Protein AF-A0A4P6ZGN9-F1 (afdb_monomer_lite)

Radius of gyration: 29.52 Å; chains: 1; bounding box: 90×90×42 Å

Structure (mmCIF, N/CA/C/O backbone):
data_AF-A0A4P6ZGN9-F1
#
_entry.id   AF-A0A4P6ZGN9-F1
#
loop_
_atom_site.group_PDB
_atom_site.id
_atom_site.type_symbol
_atom_site.label_atom_id
_atom_site.label_alt_id
_atom_site.label_comp_id
_atom_site.label_asym_id
_atom_site.label_entity_id
_atom_site.label_seq_id
_atom_site.pdbx_PDB_ins_code
_atom_site.Cartn_x
_atom_site.Cartn_y
_atom_site.Cartn_z
_atom_site.occupancy
_atom_site.B_iso_or_equiv
_atom_site.auth_seq_id
_atom_site.auth_comp_id
_atom_site.auth_asym_id
_atom_site.auth_atom_id
_atom_site.pdbx_PDB_model_num
ATOM 1 N N . MET A 1 1 ? 44.568 8.100 -4.237 1.00 43.91 1 MET A N 1
ATOM 2 C CA . MET A 1 1 ? 43.611 7.154 -3.612 1.00 43.91 1 MET A CA 1
ATOM 3 C C . MET A 1 1 ? 43.246 7.496 -2.162 1.00 43.91 1 MET A C 1
ATOM 5 O O . MET A 1 1 ? 42.203 7.039 -1.722 1.00 43.91 1 MET A O 1
ATOM 9 N N . GLN A 1 2 ? 44.024 8.316 -1.440 1.00 46.34 2 GLN A N 1
ATOM 10 C CA . GLN A 1 2 ? 43.731 8.699 -0.047 1.00 46.34 2 GLN A CA 1
ATOM 11 C C . GLN A 1 2 ? 42.492 9.613 0.097 1.00 46.34 2 GLN A C 1
ATOM 13 O O . GLN A 1 2 ? 41.646 9.364 0.945 1.00 46.34 2 GLN A O 1
ATOM 18 N N . ASN A 1 3 ? 42.311 10.574 -0.820 1.00 50.31 3 ASN A N 1
ATOM 19 C CA . ASN A 1 3 ? 41.252 11.595 -0.745 1.00 50.31 3 ASN A CA 1
ATOM 20 C C . ASN A 1 3 ? 39.809 11.031 -0.793 1.00 50.31 3 ASN A C 1
ATOM 22 O O . ASN A 1 3 ? 38.928 11.507 -0.091 1.00 50.31 3 ASN A O 1
ATOM 26 N N . ARG A 1 4 ? 39.572 9.944 -1.548 1.00 53.09 4 ARG A N 1
ATOM 27 C CA . ARG A 1 4 ? 38.256 9.266 -1.595 1.00 53.09 4 ARG A CA 1
ATOM 28 C C . ARG A 1 4 ? 37.940 8.469 -0.321 1.00 53.09 4 ARG A C 1
ATOM 30 O O . ARG A 1 4 ? 36.776 8.192 -0.052 1.00 53.09 4 ARG A O 1
ATOM 37 N N . LYS A 1 5 ? 38.961 8.075 0.453 1.00 53.84 5 LYS A N 1
ATOM 38 C CA . LYS A 1 5 ? 38.781 7.319 1.705 1.00 53.84 5 LYS A CA 1
ATOM 39 C C . LYS A 1 5 ? 38.360 8.239 2.855 1.00 53.84 5 LYS A C 1
ATOM 41 O O . LYS A 1 5 ? 37.499 7.858 3.643 1.00 53.84 5 LYS A O 1
ATOM 46 N N . ASP A 1 6 ? 38.903 9.455 2.899 1.00 57.84 6 ASP A N 1
ATOM 47 C CA . ASP A 1 6 ? 38.569 10.457 3.919 1.00 57.84 6 ASP A CA 1
ATOM 48 C C . ASP A 1 6 ? 37.158 11.048 3.709 1.00 57.84 6 ASP A C 1
ATOM 50 O O . ASP A 1 6 ? 36.428 11.287 4.675 1.00 57.84 6 ASP A O 1
ATOM 54 N N . GLU A 1 7 ? 36.716 11.176 2.451 1.00 58.12 7 GLU A N 1
ATOM 55 C CA . GLU A 1 7 ? 35.323 11.501 2.108 1.00 58.12 7 GLU A CA 1
ATOM 56 C C . GLU A 1 7 ? 34.343 10.448 2.642 1.00 58.12 7 GLU A C 1
ATOM 58 O O . GLU A 1 7 ? 33.333 10.804 3.252 1.00 58.12 7 GLU A O 1
ATOM 63 N N . GLY A 1 8 ? 34.669 9.157 2.494 1.00 57.66 8 GLY A N 1
ATOM 64 C CA . GLY A 1 8 ? 33.861 8.057 3.023 1.00 57.66 8 GLY A CA 1
ATOM 65 C C . GLY A 1 8 ? 33.623 8.193 4.527 1.00 57.66 8 GLY A C 1
ATOM 66 O O . GLY A 1 8 ? 32.478 8.195 4.973 1.00 57.66 8 GLY A O 1
ATOM 67 N N . VAL A 1 9 ? 34.685 8.412 5.308 1.00 62.88 9 VAL A N 1
ATOM 68 C CA . VAL A 1 9 ? 34.597 8.590 6.770 1.00 62.88 9 VAL A CA 1
ATOM 69 C C . VAL A 1 9 ? 33.729 9.799 7.153 1.00 62.88 9 VAL A C 1
ATOM 71 O O . VAL A 1 9 ? 32.988 9.739 8.134 1.00 62.88 9 VAL A O 1
ATOM 74 N N . SER A 1 10 ? 33.769 10.886 6.378 1.00 60.44 10 SER A N 1
ATOM 75 C CA . SER A 1 10 ? 32.928 12.073 6.601 1.00 60.44 10 SER A CA 1
ATOM 76 C C . SER A 1 10 ? 31.437 11.794 6.369 1.00 60.44 10 SER A C 1
ATOM 78 O O . SER A 1 10 ? 30.601 12.163 7.200 1.00 60.44 10 SER A O 1
ATOM 80 N N . TYR A 1 11 ? 31.089 11.087 5.286 1.00 61.22 11 TYR A N 1
ATOM 81 C CA . TYR A 1 11 ? 29.709 10.654 5.037 1.00 61.22 11 TYR A CA 1
ATOM 82 C C . TYR A 1 11 ? 29.208 9.704 6.129 1.00 61.22 11 TYR A C 1
ATOM 84 O O . TYR A 1 11 ? 28.071 9.841 6.580 1.00 61.22 11 TYR A O 1
ATOM 92 N N . PHE A 1 12 ? 30.072 8.821 6.635 1.00 63.12 12 PHE A N 1
ATOM 93 C CA . PHE A 1 12 ? 29.736 7.936 7.748 1.00 63.12 12 PHE A CA 1
ATOM 94 C C . PHE A 1 12 ? 29.504 8.678 9.065 1.00 63.12 12 PHE A C 1
ATOM 96 O O . PHE A 1 12 ? 28.514 8.404 9.731 1.00 63.12 12 PHE A O 1
ATOM 103 N N . LYS A 1 13 ? 30.329 9.671 9.419 1.00 65.19 13 LYS A N 1
ATOM 104 C CA . LYS A 1 13 ? 30.096 10.505 10.616 1.00 65.19 13 LYS A CA 1
ATOM 105 C C . LYS A 1 13 ? 28.784 11.289 10.538 1.00 65.19 13 LYS A C 1
ATOM 107 O O . LYS A 1 13 ? 28.103 11.463 11.547 1.00 65.19 13 LYS A O 1
ATOM 112 N N . LYS A 1 14 ? 28.405 11.749 9.341 1.00 61.59 14 LYS A N 1
ATOM 113 C CA . LYS A 1 14 ? 27.097 12.385 9.120 1.00 61.59 14 LYS A CA 1
ATOM 114 C C . LYS A 1 14 ? 25.950 11.388 9.288 1.00 61.59 14 LYS A C 1
ATOM 116 O O . LYS A 1 14 ? 24.965 11.728 9.934 1.00 61.59 14 LYS A O 1
ATOM 121 N N . MET A 1 15 ? 26.089 10.171 8.763 1.00 59.09 15 MET A N 1
ATOM 122 C CA . MET A 1 15 ? 25.098 9.107 8.961 1.00 59.09 15 MET A CA 1
ATOM 123 C C . MET A 1 15 ? 24.982 8.688 10.433 1.00 59.09 15 MET A C 1
ATOM 125 O O . MET A 1 15 ? 23.870 8.527 10.923 1.00 59.09 15 MET A O 1
ATOM 129 N N . ASP A 1 16 ? 26.096 8.620 11.163 1.00 61.06 16 ASP A N 1
ATOM 130 C CA . ASP A 1 16 ? 26.132 8.310 12.597 1.00 61.06 16 ASP A CA 1
ATOM 131 C C . ASP A 1 16 ? 25.445 9.393 13.452 1.00 61.06 16 ASP A C 1
ATOM 133 O O . ASP A 1 16 ? 24.694 9.096 14.378 1.00 61.06 16 ASP A O 1
ATOM 137 N N . SER A 1 17 ? 25.598 10.672 13.091 1.00 65.31 17 SER A N 1
ATOM 138 C CA . SER A 1 17 ? 24.871 11.770 13.748 1.00 65.31 17 SER A CA 1
ATOM 139 C C . SER A 1 17 ? 23.350 11.664 13.566 1.00 65.31 17 SER A C 1
ATOM 141 O O . SER A 1 17 ? 22.587 11.963 14.489 1.00 65.31 17 SER A O 1
ATOM 143 N N . VAL A 1 18 ? 22.902 11.213 12.392 1.00 56.81 18 VAL A N 1
ATOM 144 C CA . VAL A 1 18 ? 21.483 10.954 12.111 1.00 56.81 18 VAL A CA 1
ATOM 145 C C . VAL A 1 18 ? 21.002 9.713 12.876 1.00 56.81 18 VAL A C 1
ATOM 147 O O . VAL A 1 18 ? 19.914 9.737 13.450 1.00 56.81 18 VAL A O 1
ATOM 150 N N . PHE A 1 19 ? 21.836 8.674 12.967 1.00 58.19 19 PHE A N 1
ATOM 151 C CA . PHE A 1 19 ? 21.581 7.452 13.732 1.00 58.19 19 PHE A CA 1
ATOM 152 C C . PHE A 1 19 ? 21.365 7.732 15.226 1.00 58.19 19 PHE A C 1
ATOM 154 O O . PHE A 1 19 ? 20.333 7.359 15.779 1.00 58.19 19 PHE A O 1
ATOM 161 N N . GLN A 1 20 ? 22.281 8.457 15.875 1.00 56.56 20 GLN A N 1
ATOM 162 C CA . GLN A 1 20 ? 22.190 8.764 17.308 1.00 56.56 20 GLN A CA 1
ATOM 163 C C . GLN A 1 20 ? 20.954 9.613 17.649 1.00 56.56 20 GLN A C 1
ATOM 165 O O . GLN A 1 20 ? 20.323 9.406 18.687 1.00 56.56 20 GLN A O 1
ATOM 170 N N . ARG A 1 21 ? 20.564 10.535 16.756 1.00 52.25 21 ARG A N 1
ATOM 171 C CA . ARG A 1 21 ? 19.395 11.409 16.946 1.00 52.25 21 ARG A CA 1
ATOM 172 C C . ARG A 1 21 ? 18.060 10.677 16.788 1.00 52.25 21 ARG A C 1
ATOM 174 O O . ARG A 1 21 ? 17.094 11.057 17.444 1.00 52.25 21 ARG A O 1
ATOM 181 N N . HIS A 1 22 ? 17.993 9.659 15.930 1.00 52.69 22 HIS A N 1
ATOM 182 C CA . HIS A 1 22 ? 16.729 9.015 15.553 1.00 52.69 22 HIS A CA 1
ATOM 183 C C . HIS A 1 22 ? 16.615 7.535 15.954 1.00 52.69 22 HIS A C 1
ATOM 185 O O . HIS A 1 22 ? 15.539 6.970 15.781 1.00 52.69 22 HIS A O 1
ATOM 191 N N . HIS A 1 23 ? 17.672 6.931 16.522 1.00 51.22 23 HIS A N 1
ATOM 192 C CA . HIS A 1 23 ? 17.716 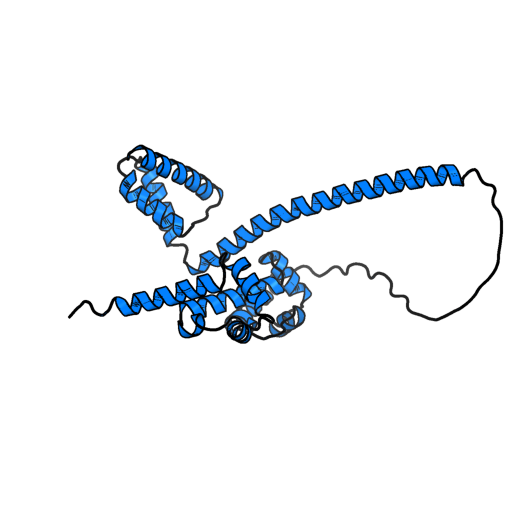5.533 16.985 1.00 51.22 23 HIS A CA 1
ATOM 193 C C . HIS A 1 23 ? 17.191 4.542 15.924 1.00 51.22 23 HIS A C 1
ATOM 195 O O . HIS A 1 23 ? 16.326 3.710 16.194 1.00 51.22 23 HIS A O 1
ATOM 201 N N . PHE A 1 24 ? 17.685 4.659 14.687 1.00 55.47 24 PHE A N 1
ATOM 202 C CA . PHE A 1 24 ? 17.193 3.905 13.529 1.00 55.47 24 PHE A CA 1
ATOM 203 C C . PHE A 1 24 ? 18.329 3.170 12.813 1.00 55.47 24 PHE A C 1
ATOM 205 O O . PHE A 1 24 ? 19.337 3.786 12.491 1.00 55.47 24 PHE A O 1
ATOM 212 N N . ILE A 1 25 ? 18.131 1.895 12.470 1.00 54.81 25 ILE A N 1
ATOM 213 C CA . ILE A 1 25 ? 19.110 1.055 11.766 1.00 54.81 25 ILE A CA 1
ATOM 214 C C . ILE A 1 25 ? 18.687 0.854 10.300 1.00 54.81 25 ILE A C 1
ATOM 216 O O . ILE A 1 25 ? 17.643 0.261 10.034 1.00 54.81 25 ILE A O 1
ATOM 220 N N . PHE A 1 26 ? 19.523 1.274 9.340 1.00 57.97 26 PHE A N 1
ATOM 221 C CA . PHE A 1 26 ? 19.365 0.894 7.925 1.00 57.97 26 PHE A CA 1
ATOM 222 C C . PHE A 1 26 ? 20.158 -0.401 7.628 1.00 57.97 26 PHE A C 1
ATOM 224 O O . PHE A 1 26 ? 21.316 -0.492 8.035 1.00 57.97 26 PHE A O 1
ATOM 231 N N . PRO A 1 27 ? 19.614 -1.385 6.890 1.00 53.81 27 PRO A N 1
ATOM 232 C CA . PRO A 1 27 ? 20.349 -2.581 6.453 1.00 53.81 27 PRO A CA 1
ATOM 233 C C . PRO A 1 27 ? 21.596 -2.252 5.615 1.00 53.81 27 PRO A C 1
ATOM 235 O O . PRO A 1 27 ? 22.645 -2.884 5.724 1.00 53.81 27 PRO A O 1
ATOM 238 N N . GLU A 1 28 ? 21.534 -1.189 4.818 1.00 57.50 28 GLU A N 1
ATOM 239 C CA . GLU A 1 28 ? 22.661 -0.681 4.036 1.00 57.50 28 GLU A CA 1
ATOM 240 C C . GLU A 1 28 ? 23.759 -0.085 4.936 1.00 57.50 28 GLU A C 1
ATOM 242 O O . GLU A 1 28 ? 24.934 -0.056 4.566 1.00 57.50 28 GLU A O 1
ATOM 247 N N . LEU A 1 29 ? 23.398 0.335 6.154 1.00 65.69 29 LEU A N 1
ATOM 248 C CA . LEU A 1 29 ? 24.329 0.855 7.153 1.00 65.69 29 LEU A CA 1
ATOM 249 C C . LEU A 1 29 ? 25.153 -0.264 7.802 1.00 65.69 29 LEU A C 1
ATOM 251 O O . LEU A 1 29 ? 26.281 -0.001 8.213 1.00 65.69 29 LEU A O 1
ATOM 255 N N . GLN A 1 30 ? 24.663 -1.512 7.818 1.00 63.88 30 GLN A N 1
ATOM 256 C CA . GLN A 1 30 ? 25.436 -2.675 8.281 1.00 63.88 30 GLN A CA 1
ATOM 257 C C . GLN A 1 30 ? 26.715 -2.836 7.449 1.00 63.88 30 GLN A C 1
ATOM 259 O O . GLN A 1 30 ? 27.813 -2.930 7.994 1.00 63.88 30 GLN A O 1
ATOM 264 N N . HIS A 1 31 ? 26.597 -2.744 6.120 1.00 63.41 31 HIS A N 1
ATOM 265 C CA . HIS A 1 31 ? 27.737 -2.784 5.198 1.00 63.41 31 HIS A CA 1
ATOM 266 C C . HIS A 1 31 ? 28.712 -1.621 5.443 1.00 63.41 31 HIS A C 1
ATOM 268 O O . HIS A 1 31 ? 29.931 -1.798 5.387 1.00 63.41 31 HIS A O 1
ATOM 274 N N . GLY A 1 32 ? 28.175 -0.445 5.775 1.00 68.62 32 GLY A N 1
ATOM 275 C CA . GLY A 1 32 ? 28.944 0.729 6.175 1.00 68.62 32 GLY A CA 1
ATOM 276 C C . GLY A 1 32 ? 29.756 0.522 7.455 1.00 68.62 32 GLY A C 1
ATOM 277 O O . GLY A 1 32 ? 30.960 0.782 7.471 1.00 68.62 32 GLY A O 1
ATOM 278 N N . TYR A 1 33 ? 29.128 0.004 8.512 1.00 68.88 33 TYR A N 1
ATOM 279 C CA . TYR A 1 33 ? 29.803 -0.291 9.777 1.00 68.88 33 TYR A CA 1
ATOM 280 C C . TYR A 1 33 ? 30.812 -1.437 9.641 1.00 68.88 33 TYR A C 1
ATOM 282 O O . TYR A 1 33 ? 31.922 -1.314 10.156 1.00 68.88 33 TYR A O 1
ATOM 290 N N . HIS A 1 34 ? 30.511 -2.494 8.875 1.00 69.50 34 HIS A N 1
ATOM 291 C CA . HIS A 1 34 ? 31.490 -3.540 8.551 1.00 69.50 34 HIS A CA 1
ATOM 292 C C . HIS A 1 34 ? 32.726 -2.972 7.843 1.00 69.50 34 HIS A C 1
ATOM 294 O O . HIS A 1 34 ? 33.854 -3.333 8.186 1.00 69.50 34 HIS A O 1
ATOM 300 N N . TYR A 1 35 ? 32.537 -2.056 6.888 1.00 72.06 35 TYR A N 1
ATOM 301 C CA . TYR A 1 35 ? 33.642 -1.381 6.207 1.00 72.06 35 TYR A CA 1
ATOM 302 C C . TYR A 1 35 ? 34.467 -0.516 7.174 1.00 72.06 35 TYR A C 1
ATOM 304 O O . TYR A 1 35 ? 35.695 -0.589 7.165 1.00 72.06 35 TYR A O 1
ATOM 312 N N . LEU A 1 36 ? 33.819 0.255 8.054 1.00 69.25 36 LEU A N 1
ATOM 313 C CA . LEU A 1 36 ? 34.505 1.074 9.061 1.00 69.25 36 LEU A CA 1
ATOM 314 C C . LEU A 1 36 ? 35.312 0.230 10.049 1.00 69.25 36 LEU A C 1
ATOM 316 O O . LEU A 1 36 ? 36.464 0.554 10.326 1.00 69.25 36 LEU A O 1
ATOM 320 N N . ILE A 1 37 ? 34.742 -0.864 10.550 1.00 73.00 37 ILE A N 1
ATOM 321 C CA . ILE A 1 37 ? 35.416 -1.759 11.497 1.00 73.00 37 ILE A CA 1
ATOM 322 C C . ILE A 1 37 ? 36.627 -2.433 10.828 1.00 73.00 37 ILE A C 1
ATOM 324 O O . ILE A 1 37 ? 37.684 -2.538 11.447 1.00 73.00 37 ILE A O 1
ATOM 328 N N . ARG A 1 38 ? 36.509 -2.827 9.551 1.00 69.88 38 ARG A N 1
ATOM 329 C CA . ARG A 1 38 ? 37.571 -3.522 8.803 1.00 69.88 38 ARG A CA 1
ATOM 330 C C . ARG A 1 38 ? 38.705 -2.605 8.331 1.00 69.88 38 ARG A C 1
ATOM 332 O O . ARG A 1 38 ? 39.865 -2.983 8.450 1.00 69.88 38 ARG A O 1
ATOM 339 N N . GLU A 1 39 ? 38.387 -1.429 7.789 1.00 67.69 39 GLU A N 1
ATOM 340 C CA . GLU A 1 39 ? 39.369 -0.527 7.155 1.00 67.69 39 GLU A CA 1
ATOM 341 C C . GLU A 1 39 ? 39.754 0.669 8.038 1.00 67.69 39 GLU A C 1
ATOM 343 O O . GLU A 1 39 ? 40.919 1.064 8.079 1.00 67.69 39 GLU A O 1
ATOM 348 N N . ALA A 1 40 ? 38.796 1.267 8.755 1.00 61.75 40 ALA A N 1
ATOM 349 C CA . ALA A 1 40 ? 39.037 2.440 9.602 1.00 61.75 40 ALA A CA 1
ATOM 350 C C . ALA A 1 40 ? 39.367 2.076 11.063 1.00 61.75 40 ALA A C 1
ATOM 352 O O . ALA A 1 40 ? 39.878 2.926 11.794 1.00 61.75 40 ALA A O 1
ATOM 353 N N . GLY A 1 41 ? 39.142 0.825 11.483 1.00 60.53 41 GLY A N 1
ATOM 354 C CA . GLY A 1 41 ? 39.371 0.341 12.851 1.00 60.53 41 GLY A CA 1
ATOM 355 C C . GLY A 1 41 ? 40.810 0.497 13.352 1.00 60.53 41 GLY A C 1
ATOM 356 O O . GLY A 1 41 ? 41.022 0.667 14.546 1.00 60.53 41 GLY A O 1
ATOM 357 N N . GLN A 1 42 ? 41.800 0.540 12.452 1.00 61.19 42 GLN A N 1
ATOM 358 C CA . GLN A 1 42 ? 43.205 0.792 12.809 1.00 61.19 42 GLN A CA 1
ATOM 359 C C . GLN A 1 42 ? 43.510 2.265 13.142 1.00 61.19 42 GLN A C 1
ATOM 361 O O . GLN A 1 42 ? 44.560 2.562 13.705 1.00 61.19 42 GLN A O 1
ATOM 366 N N . ARG A 1 43 ? 42.623 3.199 12.770 1.00 63.25 43 ARG A N 1
ATOM 367 C CA . ARG A 1 43 ? 42.777 4.655 12.970 1.00 63.25 43 ARG A CA 1
ATOM 368 C C . ARG A 1 43 ? 41.753 5.242 13.948 1.00 63.25 43 ARG A C 1
ATOM 370 O O . ARG A 1 43 ? 41.813 6.432 14.246 1.00 63.25 43 ARG A O 1
ATOM 377 N N . LEU A 1 44 ? 40.795 4.434 14.396 1.00 63.47 44 LEU A N 1
ATOM 378 C CA . LEU A 1 44 ? 39.730 4.820 15.316 1.00 63.47 44 LEU A CA 1
ATOM 379 C C . LEU A 1 44 ? 40.167 4.603 16.766 1.00 63.47 44 LEU A C 1
ATOM 381 O O . LEU A 1 44 ? 40.870 3.645 17.081 1.00 63.47 44 LEU A O 1
ATOM 385 N N . ASN A 1 45 ? 39.723 5.481 17.666 1.00 70.44 45 ASN A N 1
ATOM 386 C CA . ASN A 1 45 ? 39.941 5.282 19.094 1.00 70.44 45 ASN A CA 1
ATOM 387 C C . ASN A 1 45 ? 39.141 4.062 19.577 1.00 70.44 45 ASN A C 1
ATOM 389 O O . ASN A 1 45 ? 38.024 3.824 19.116 1.00 70.44 45 ASN A O 1
ATOM 393 N N . PHE A 1 46 ? 39.670 3.330 20.563 1.00 65.75 46 PHE A N 1
ATOM 394 C CA . PHE A 1 46 ? 39.036 2.124 21.124 1.00 65.75 46 PHE A CA 1
ATOM 395 C C . PHE A 1 46 ? 37.573 2.354 21.558 1.00 65.75 46 PHE A C 1
ATOM 397 O O . PHE A 1 46 ? 36.707 1.499 21.367 1.00 65.75 46 PHE A O 1
ATOM 404 N N . ARG A 1 47 ? 37.278 3.551 22.083 1.00 63.38 47 ARG A N 1
ATOM 405 C CA . ARG A 1 47 ? 35.931 3.966 22.498 1.00 63.38 47 ARG A CA 1
ATOM 406 C C . ARG A 1 47 ? 34.957 4.078 21.321 1.00 63.38 47 ARG A C 1
ATOM 408 O O . ARG A 1 47 ? 33.828 3.608 21.432 1.00 63.38 47 ARG A O 1
ATOM 415 N N . ASP A 1 48 ? 35.406 4.641 20.202 1.00 65.06 48 ASP A N 1
ATOM 416 C CA . ASP A 1 48 ? 34.583 4.822 19.002 1.00 65.06 48 ASP A CA 1
ATOM 417 C C . ASP A 1 48 ? 34.329 3.466 18.327 1.00 65.06 48 ASP A C 1
ATOM 419 O O . ASP A 1 48 ? 33.201 3.145 17.955 1.00 65.06 48 ASP A O 1
ATOM 423 N N . LEU A 1 49 ? 35.355 2.608 18.272 1.00 68.81 49 LEU A N 1
ATOM 424 C CA . LEU A 1 49 ? 35.232 1.242 17.759 1.00 68.81 49 LEU A CA 1
ATOM 425 C C . LEU A 1 49 ? 34.188 0.428 18.536 1.00 68.81 49 LEU A C 1
ATOM 427 O O . LEU A 1 49 ? 33.355 -0.240 17.928 1.00 68.81 49 LEU A O 1
ATOM 431 N N . THR A 1 50 ? 34.200 0.530 19.867 1.00 69.12 50 THR A N 1
ATOM 432 C CA . THR A 1 50 ? 33.229 -0.164 20.726 1.00 69.12 50 THR A CA 1
ATOM 433 C C . THR A 1 50 ? 31.808 0.328 20.448 1.00 69.12 50 THR A C 1
ATOM 435 O O . THR A 1 50 ? 30.913 -0.485 20.236 1.00 69.12 50 THR A O 1
ATOM 438 N N . SER A 1 51 ? 31.610 1.647 20.324 1.00 67.50 51 SER A N 1
ATOM 439 C CA . SER A 1 51 ? 30.291 2.200 19.987 1.00 67.50 51 SER A CA 1
ATOM 440 C C . SER A 1 51 ? 29.764 1.741 18.624 1.00 67.50 51 SER A C 1
ATOM 442 O O . SER A 1 51 ? 28.574 1.462 18.495 1.00 67.50 51 SER A O 1
ATOM 444 N N . TYR A 1 52 ? 30.633 1.592 17.618 1.00 67.62 52 TYR A N 1
ATOM 445 C CA . TYR A 1 52 ? 30.235 1.099 16.298 1.00 67.62 52 TYR A CA 1
ATOM 446 C C . TYR A 1 52 ? 29.933 -0.399 16.286 1.00 67.62 52 TYR A C 1
ATOM 448 O O . TYR A 1 52 ? 29.007 -0.827 15.600 1.00 67.62 52 TYR A O 1
ATOM 456 N N . MET A 1 53 ? 30.665 -1.197 17.065 1.00 66.75 53 MET A N 1
ATOM 457 C CA . MET A 1 53 ? 30.363 -2.620 17.234 1.00 66.75 53 MET A CA 1
ATOM 458 C C . MET A 1 53 ? 29.028 -2.842 17.947 1.00 66.75 53 MET A C 1
ATOM 460 O O . MET A 1 53 ? 28.279 -3.738 17.566 1.00 66.75 53 MET A O 1
ATOM 464 N N . ASP A 1 54 ? 28.702 -2.016 18.940 1.00 69.38 54 ASP A N 1
ATOM 465 C CA . ASP A 1 54 ? 27.417 -2.095 19.636 1.00 69.38 54 ASP A CA 1
ATOM 466 C C . ASP A 1 54 ? 26.259 -1.613 18.751 1.00 69.38 54 ASP A C 1
ATOM 468 O O . ASP A 1 54 ? 25.198 -2.236 18.747 1.00 69.38 54 ASP A O 1
ATOM 472 N N . ALA A 1 55 ? 26.470 -0.574 17.935 1.00 68.38 55 ALA A N 1
ATOM 473 C CA . ALA A 1 55 ? 25.495 -0.124 16.940 1.00 68.38 55 ALA A CA 1
ATOM 474 C C . ALA A 1 55 ? 25.238 -1.181 15.851 1.00 68.38 55 ALA A C 1
ATOM 476 O O . ALA A 1 55 ? 24.088 -1.405 15.479 1.00 68.38 55 ALA A O 1
ATOM 477 N N . LEU A 1 56 ? 26.285 -1.869 15.379 1.00 71.88 56 LEU A N 1
ATOM 478 C CA . LEU A 1 56 ? 26.165 -2.976 14.428 1.00 71.88 56 LEU A CA 1
ATOM 479 C C . LEU A 1 56 ? 25.463 -4.189 15.054 1.00 71.88 56 LEU A C 1
ATOM 481 O O . LEU A 1 56 ? 24.578 -4.772 14.441 1.00 71.88 56 LEU A O 1
ATOM 485 N N . ARG A 1 57 ? 25.782 -4.535 16.302 1.00 68.06 57 ARG A N 1
ATOM 486 C CA . ARG A 1 57 ? 25.104 -5.630 17.003 1.00 68.06 57 ARG A CA 1
ATOM 487 C C . ARG A 1 57 ? 23.628 -5.311 17.243 1.00 68.06 57 ARG A C 1
ATOM 489 O O . ARG A 1 57 ? 22.775 -6.160 17.012 1.00 68.06 57 ARG A O 1
ATOM 496 N N . ALA A 1 58 ? 23.309 -4.080 17.645 1.00 66.50 58 ALA A N 1
ATOM 497 C CA . ALA A 1 58 ? 21.928 -3.615 17.736 1.00 66.50 58 ALA A CA 1
ATOM 498 C C . ALA A 1 58 ? 21.232 -3.696 16.366 1.00 66.50 58 ALA A C 1
ATOM 500 O O . ALA A 1 58 ? 20.085 -4.133 16.277 1.00 66.50 58 ALA A O 1
ATOM 501 N N . ALA A 1 59 ? 21.954 -3.354 15.296 1.00 62.56 59 ALA A N 1
ATOM 502 C CA . ALA A 1 59 ? 21.483 -3.466 13.924 1.00 62.56 59 ALA A CA 1
ATOM 503 C C . ALA A 1 59 ? 21.172 -4.892 13.472 1.00 62.56 59 ALA A C 1
ATOM 505 O O . ALA A 1 59 ? 20.227 -5.094 12.718 1.00 62.56 59 ALA A O 1
ATOM 506 N N . GLU A 1 60 ? 21.956 -5.864 13.918 1.00 61.59 60 GLU A N 1
ATOM 507 C CA . GLU A 1 60 ? 21.758 -7.286 13.631 1.00 61.59 60 GLU A CA 1
ATOM 508 C C . GLU A 1 60 ? 20.636 -7.899 14.484 1.00 61.59 60 GLU A C 1
ATOM 510 O O . GLU A 1 60 ? 19.973 -8.835 14.046 1.00 61.59 60 GLU A O 1
ATOM 515 N N . THR A 1 61 ? 20.380 -7.361 15.685 1.00 63.59 61 THR A N 1
ATOM 516 C CA . THR A 1 61 ? 19.274 -7.815 16.551 1.00 63.59 61 THR A CA 1
ATOM 517 C C . THR A 1 61 ? 17.895 -7.313 16.119 1.00 63.59 61 THR A C 1
ATOM 519 O O . THR A 1 61 ? 16.889 -7.920 16.487 1.00 63.59 61 THR A O 1
ATOM 522 N N . VAL A 1 62 ? 17.822 -6.223 15.345 1.00 57.31 62 VAL A N 1
ATOM 523 C CA . VAL A 1 62 ? 16.563 -5.750 14.752 1.00 57.31 62 VAL A CA 1
ATOM 524 C C . VAL A 1 62 ? 16.262 -6.614 13.528 1.00 57.31 62 VAL A C 1
ATOM 526 O O . VAL A 1 62 ? 16.909 -6.510 12.489 1.00 57.31 62 VAL A O 1
ATOM 529 N N . ASN A 1 63 ? 15.291 -7.509 13.693 1.00 52.78 63 ASN A N 1
ATOM 530 C CA . ASN A 1 63 ? 14.911 -8.527 12.722 1.00 52.78 63 ASN A CA 1
ATOM 531 C C . ASN A 1 63 ? 14.482 -7.901 11.375 1.00 52.78 63 ASN A C 1
ATOM 533 O O . ASN A 1 63 ? 13.834 -6.854 11.346 1.00 52.78 63 ASN A O 1
ATOM 537 N N . HIS A 1 64 ? 14.790 -8.552 10.247 1.00 51.22 64 HIS A N 1
ATOM 538 C CA . HIS A 1 64 ? 14.489 -8.039 8.895 1.00 51.22 64 HIS A CA 1
ATOM 539 C C . HIS A 1 64 ? 12.980 -7.783 8.669 1.00 51.22 64 HIS A C 1
ATOM 541 O O . HIS A 1 64 ? 12.596 -6.904 7.898 1.00 51.22 64 HIS A O 1
ATOM 547 N N . GLU A 1 65 ? 12.126 -8.493 9.412 1.00 45.22 65 GLU A N 1
ATOM 548 C CA . GLU A 1 65 ? 10.661 -8.363 9.411 1.00 45.22 65 GLU A CA 1
ATOM 549 C C . GLU A 1 65 ? 10.167 -7.004 9.936 1.00 45.22 65 GLU A C 1
ATOM 551 O O . GLU A 1 65 ? 9.117 -6.507 9.523 1.00 45.22 65 GLU A O 1
ATOM 556 N N . ASP A 1 66 ? 10.956 -6.355 10.791 1.00 51.59 66 ASP A N 1
ATOM 557 C CA . ASP A 1 66 ? 10.597 -5.092 11.425 1.00 51.59 66 ASP A CA 1
ATOM 558 C C . ASP A 1 66 ? 10.982 -3.858 10.586 1.00 51.59 66 ASP A C 1
ATOM 560 O O . ASP A 1 66 ? 10.500 -2.738 10.794 1.00 51.59 66 ASP A O 1
ATOM 564 N N . TRP A 1 67 ? 11.794 -4.055 9.549 1.00 50.03 67 TRP A N 1
ATOM 565 C CA . TRP A 1 67 ? 12.261 -2.973 8.688 1.00 50.03 67 TRP A CA 1
ATOM 566 C C . TRP A 1 67 ? 11.118 -2.290 7.925 1.00 50.03 67 TRP A C 1
ATOM 568 O O . TRP A 1 67 ? 11.083 -1.062 7.797 1.00 50.03 67 TRP A O 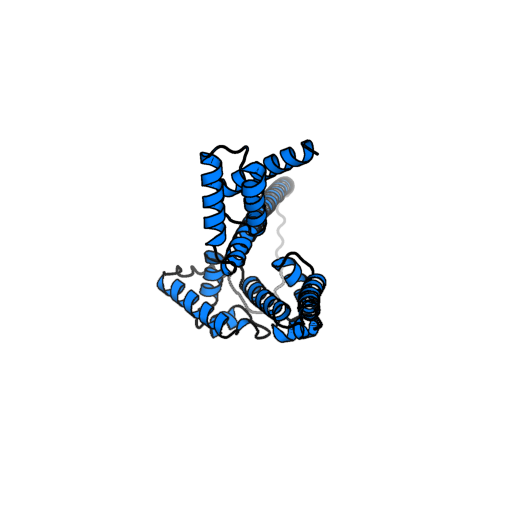1
ATOM 578 N N . HIS A 1 68 ? 10.128 -3.064 7.479 1.00 51.03 68 HIS A N 1
ATOM 579 C CA . HIS A 1 68 ? 8.968 -2.525 6.773 1.00 51.03 68 HIS A CA 1
ATOM 580 C C . HIS A 1 68 ? 8.122 -1.602 7.654 1.00 51.03 68 HIS A C 1
ATOM 582 O O . HIS A 1 68 ? 7.658 -0.561 7.181 1.00 51.03 68 HIS A O 1
ATOM 588 N N . HIS A 1 69 ? 7.967 -1.917 8.943 1.00 52.84 69 HIS A N 1
ATOM 589 C CA . HIS A 1 69 ? 7.161 -1.097 9.842 1.00 52.84 69 HIS A CA 1
ATOM 590 C C . HIS A 1 69 ? 7.877 0.214 10.217 1.00 52.84 69 HIS A C 1
ATOM 592 O O . HIS A 1 69 ? 7.236 1.265 10.324 1.00 52.84 69 HIS A O 1
ATOM 598 N N . LEU A 1 70 ? 9.207 0.182 10.372 1.00 52.88 70 LEU A N 1
ATOM 599 C CA . LEU A 1 70 ? 10.005 1.370 10.683 1.00 52.88 70 LEU A CA 1
ATOM 600 C C . LEU A 1 70 ? 10.116 2.305 9.469 1.00 52.88 70 LEU A C 1
ATOM 602 O O . LEU A 1 70 ? 9.943 3.520 9.608 1.00 52.88 70 LEU A O 1
ATOM 606 N N . TYR A 1 71 ? 10.316 1.749 8.270 1.00 54.81 71 TYR A N 1
ATOM 607 C CA . TYR A 1 71 ? 10.360 2.516 7.024 1.00 54.81 71 TYR A CA 1
ATOM 608 C C . TYR A 1 71 ? 9.007 3.171 6.701 1.00 54.81 71 TYR A C 1
ATOM 610 O O . TYR A 1 71 ? 8.950 4.351 6.340 1.00 54.81 71 TYR A O 1
ATOM 618 N N . ALA A 1 72 ? 7.898 2.451 6.913 1.00 53.91 72 ALA A N 1
ATOM 619 C CA . ALA A 1 72 ? 6.551 2.995 6.759 1.00 53.91 72 ALA A CA 1
ATOM 620 C C . ALA A 1 72 ? 6.287 4.167 7.720 1.00 53.91 72 ALA A C 1
ATOM 622 O O . ALA A 1 72 ? 5.755 5.196 7.301 1.00 53.91 72 ALA A O 1
ATOM 623 N N . ARG A 1 73 ? 6.710 4.059 8.989 1.00 53.69 73 ARG A N 1
ATOM 624 C CA . ARG A 1 73 ? 6.546 5.121 9.997 1.00 53.69 73 ARG A CA 1
ATOM 625 C C . ARG A 1 73 ? 7.349 6.381 9.666 1.00 53.69 73 ARG A C 1
ATOM 627 O O . ARG A 1 73 ? 6.834 7.483 9.835 1.00 53.69 73 ARG A O 1
ATOM 634 N N . PHE A 1 74 ? 8.574 6.240 9.164 1.00 50.06 74 PHE A N 1
ATOM 635 C CA . PHE A 1 74 ? 9.391 7.386 8.757 1.00 50.06 74 PHE A CA 1
ATOM 636 C C . PHE A 1 74 ? 8.839 8.070 7.497 1.00 50.06 74 PHE A C 1
ATOM 638 O O . PHE A 1 74 ? 8.730 9.294 7.458 1.00 50.06 74 PHE A O 1
ATOM 645 N N . ARG A 1 75 ? 8.389 7.293 6.501 1.00 58.00 75 ARG A N 1
ATOM 646 C CA . ARG A 1 75 ? 7.724 7.837 5.306 1.00 58.00 75 ARG A CA 1
ATOM 647 C C . ARG A 1 75 ? 6.393 8.516 5.650 1.00 58.00 75 ARG A C 1
ATOM 649 O O . ARG A 1 75 ? 6.024 9.499 5.022 1.00 58.00 75 ARG A O 1
ATOM 656 N N . LEU A 1 76 ? 5.664 8.024 6.652 1.00 55.75 76 LEU A N 1
ATOM 657 C CA . LEU A 1 76 ? 4.483 8.710 7.184 1.00 55.75 76 LEU A CA 1
ATOM 658 C C . LEU A 1 76 ? 4.855 10.040 7.851 1.00 55.75 76 LEU A C 1
ATOM 660 O O . LEU A 1 76 ? 4.174 11.028 7.600 1.00 55.75 76 LEU A O 1
ATOM 664 N N . ALA A 1 77 ? 5.950 10.084 8.618 1.00 53.12 77 ALA A N 1
ATOM 665 C CA . ALA A 1 77 ? 6.434 11.305 9.260 1.00 53.12 77 ALA A CA 1
ATOM 666 C C . ALA A 1 77 ? 6.851 12.386 8.242 1.00 53.12 77 ALA A C 1
ATOM 668 O O . ALA A 1 77 ? 6.479 13.547 8.410 1.00 53.12 77 ALA A O 1
ATOM 669 N N . SER A 1 78 ? 7.541 12.013 7.155 1.00 51.97 78 SER A N 1
ATOM 670 C CA . SER A 1 78 ? 7.917 12.961 6.093 1.00 51.97 78 SER A CA 1
ATOM 671 C C . SER A 1 78 ? 6.719 13.461 5.276 1.00 51.97 78 SER A C 1
ATOM 673 O O . SER A 1 78 ? 6.717 14.601 4.829 1.00 51.97 78 SER A O 1
ATOM 675 N N . ILE A 1 79 ? 5.670 12.645 5.120 1.00 52.44 79 ILE A N 1
ATOM 676 C CA . ILE A 1 79 ? 4.421 13.048 4.452 1.00 52.44 79 ILE A CA 1
ATOM 677 C C . ILE A 1 79 ? 3.580 13.973 5.350 1.00 52.44 79 ILE A C 1
ATOM 679 O O . ILE A 1 79 ? 2.963 14.917 4.861 1.00 52.44 79 ILE A O 1
ATOM 683 N N . THR A 1 80 ? 3.543 13.741 6.667 1.00 55.09 80 THR A N 1
ATOM 684 C CA . THR A 1 80 ? 2.785 14.602 7.595 1.00 55.09 80 THR A CA 1
ATOM 685 C C . THR A 1 80 ? 3.370 16.005 7.744 1.00 55.09 80 THR A C 1
ATOM 687 O O . THR A 1 80 ? 2.604 16.943 7.963 1.00 55.09 80 THR A O 1
ATOM 690 N N . ASP A 1 81 ? 4.685 16.158 7.584 1.00 51.09 81 ASP A N 1
ATOM 691 C CA . ASP A 1 81 ? 5.367 17.458 7.634 1.00 51.09 81 ASP A CA 1
ATOM 692 C C . ASP A 1 81 ? 4.986 18.339 6.421 1.00 51.09 81 ASP A C 1
ATOM 694 O O . ASP A 1 81 ? 4.668 19.522 6.556 1.00 51.09 81 ASP A O 1
ATOM 698 N N . ASP A 1 82 ? 4.853 17.728 5.237 1.00 51.00 82 ASP A N 1
ATOM 699 C CA . ASP A 1 82 ? 4.401 18.399 4.006 1.00 51.00 82 ASP A CA 1
ATOM 700 C C . ASP A 1 82 ? 2.918 18.830 4.063 1.00 51.00 82 ASP A C 1
ATOM 702 O O . ASP A 1 82 ? 2.513 19.861 3.503 1.00 51.00 82 ASP A O 1
ATOM 706 N N . HIS A 1 83 ? 2.079 18.076 4.784 1.00 52.47 83 HIS A N 1
ATOM 707 C CA . HIS A 1 83 ? 0.661 18.405 4.949 1.00 52.47 83 HIS A CA 1
ATOM 708 C C . HIS A 1 83 ? 0.416 19.616 5.861 1.00 52.47 83 HIS A C 1
ATOM 710 O O . HIS A 1 83 ? -0.544 20.350 5.613 1.00 52.47 83 HIS A O 1
ATOM 716 N N . GLN A 1 84 ? 1.266 19.873 6.864 1.00 55.56 84 GLN A N 1
ATOM 717 C CA . GLN A 1 84 ? 1.134 21.065 7.716 1.00 55.56 84 GLN A CA 1
ATOM 718 C C . GLN A 1 84 ? 1.407 22.346 6.920 1.00 55.56 84 GLN A C 1
ATOM 720 O O . GLN A 1 84 ? 0.571 23.250 6.891 1.00 55.56 84 GLN A O 1
ATOM 725 N N . ASN A 1 85 ? 2.498 22.367 6.151 1.00 57.59 85 ASN A N 1
ATOM 726 C CA . ASN A 1 85 ? 2.847 23.507 5.302 1.00 57.59 85 ASN A CA 1
ATOM 727 C C . ASN A 1 85 ? 1.813 23.768 4.195 1.00 57.59 85 ASN A C 1
ATOM 729 O O . ASN A 1 85 ? 1.573 24.916 3.817 1.00 57.59 85 ASN A O 1
ATOM 733 N N . THR A 1 86 ? 1.168 22.720 3.676 1.00 58.09 86 THR A N 1
ATOM 734 C CA . THR A 1 86 ? 0.115 22.861 2.657 1.00 58.09 86 THR A CA 1
ATOM 735 C C . THR A 1 86 ? -1.190 23.405 3.252 1.00 58.09 86 THR A C 1
ATOM 737 O O . THR A 1 86 ? -1.827 24.273 2.649 1.00 58.09 86 THR A O 1
ATOM 740 N N . ALA A 1 87 ? -1.573 22.949 4.450 1.00 66.38 87 ALA A N 1
ATOM 741 C CA . ALA A 1 87 ? -2.764 23.432 5.148 1.00 66.38 87 ALA A CA 1
ATOM 742 C C . ALA A 1 87 ? -2.634 24.906 5.572 1.00 66.38 87 ALA A C 1
ATOM 744 O O . ALA A 1 87 ? -3.586 25.677 5.422 1.00 66.38 87 ALA A O 1
ATOM 745 N N . ASP A 1 88 ? -1.448 25.326 6.024 1.00 70.31 88 ASP A N 1
ATOM 746 C CA . ASP A 1 88 ? -1.192 26.721 6.391 1.00 70.31 88 ASP A CA 1
ATOM 747 C C . ASP A 1 88 ? -1.223 27.666 5.185 1.00 70.31 88 ASP A C 1
ATOM 749 O O . ASP A 1 88 ? -1.778 28.763 5.275 1.00 70.31 88 ASP A O 1
ATOM 753 N N . ARG A 1 89 ? -0.733 27.227 4.018 1.00 70.75 89 ARG A N 1
ATOM 754 C CA . ARG A 1 89 ? -0.842 28.000 2.768 1.00 70.75 89 ARG A CA 1
ATOM 755 C C . ARG A 1 89 ? -2.299 28.235 2.367 1.00 70.75 89 ARG A C 1
ATOM 757 O O . ARG A 1 89 ? -2.657 29.364 2.037 1.00 70.75 89 ARG A O 1
ATOM 764 N N . TYR A 1 90 ? -3.149 27.207 2.441 1.00 77.06 90 TYR A N 1
ATOM 765 C CA . TYR A 1 90 ? -4.575 27.345 2.122 1.00 77.06 90 TYR A CA 1
ATOM 766 C C . TYR A 1 90 ? -5.293 28.282 3.101 1.00 77.06 90 TYR A C 1
ATOM 768 O O . TYR A 1 90 ? -6.101 29.114 2.692 1.00 77.06 90 TYR A O 1
ATOM 776 N N . ARG A 1 91 ? -4.952 28.202 4.393 1.00 81.75 91 ARG A N 1
ATOM 777 C CA . ARG A 1 91 ? -5.515 29.070 5.433 1.00 81.75 91 ARG A CA 1
ATOM 778 C C . ARG A 1 91 ? -5.154 30.544 5.210 1.00 81.75 91 ARG A C 1
ATOM 780 O O . ARG A 1 91 ? -6.030 31.398 5.315 1.00 81.75 91 ARG A O 1
ATOM 787 N N . THR A 1 92 ? -3.913 30.844 4.827 1.00 82.31 92 THR A N 1
ATOM 788 C CA . THR A 1 92 ? -3.481 32.213 4.494 1.00 82.31 92 THR A CA 1
ATOM 789 C C . THR A 1 92 ? -4.194 32.762 3.256 1.00 82.31 92 THR A C 1
ATOM 791 O O . THR A 1 92 ? -4.653 33.903 3.273 1.00 82.31 92 THR A O 1
ATOM 794 N N . VAL A 1 93 ? -4.353 31.951 2.203 1.00 88.12 93 VAL A N 1
ATOM 795 C CA . VAL A 1 93 ? -5.099 32.356 0.997 1.00 88.12 93 VAL A CA 1
ATOM 796 C C . VAL A 1 93 ? -6.573 32.615 1.322 1.00 88.12 93 VAL A C 1
ATOM 798 O O . VAL A 1 93 ? -7.118 33.627 0.890 1.00 88.12 93 VAL A O 1
ATOM 801 N N . LEU A 1 94 ? -7.204 31.760 2.135 1.00 90.81 94 LEU A N 1
ATOM 802 C CA . LEU A 1 94 ? -8.594 31.932 2.565 1.00 90.81 94 LEU A CA 1
ATOM 803 C C . LEU A 1 94 ? -8.798 33.253 3.322 1.00 90.81 94 LEU A C 1
ATOM 805 O O . LEU A 1 94 ? -9.728 33.995 3.009 1.00 90.81 94 LEU A O 1
ATOM 809 N N . PHE A 1 95 ? -7.914 33.580 4.272 1.00 90.94 95 PHE A N 1
ATOM 810 C CA . PHE A 1 95 ? -7.972 34.864 4.978 1.00 90.94 95 PHE A CA 1
ATOM 811 C C . PHE A 1 95 ? -7.779 36.057 4.035 1.00 90.94 95 PHE A C 1
ATOM 813 O O . PHE A 1 95 ? -8.477 37.058 4.182 1.00 90.94 95 PHE A O 1
ATOM 820 N N . GLY A 1 96 ? -6.904 35.936 3.031 1.00 91.06 96 GLY A N 1
ATOM 821 C CA . GLY A 1 96 ? -6.730 36.957 1.995 1.00 91.06 96 GLY A CA 1
ATOM 822 C C . GLY A 1 96 ? -7.999 37.196 1.169 1.00 91.06 96 GLY A C 1
ATOM 823 O O . GLY A 1 96 ? -8.395 38.342 0.972 1.00 91.06 96 GLY A O 1
ATOM 824 N N . VAL A 1 97 ? -8.684 36.130 0.741 1.00 93.38 97 VAL A N 1
ATOM 825 C CA . VAL A 1 97 ? -9.944 36.235 -0.019 1.00 93.38 97 VAL A CA 1
ATOM 826 C C . VAL A 1 97 ? -11.053 36.856 0.830 1.00 93.38 97 VAL A C 1
ATOM 828 O O . VAL A 1 97 ? -11.763 37.737 0.349 1.00 93.38 97 VAL A O 1
ATOM 831 N N . ILE A 1 98 ? -11.174 36.457 2.101 1.00 93.38 98 ILE A N 1
ATOM 832 C CA . ILE A 1 98 ? -12.150 37.050 3.027 1.00 93.38 98 ILE A CA 1
ATOM 833 C C . ILE A 1 98 ? -11.865 38.545 3.207 1.00 93.38 98 ILE A C 1
ATOM 835 O O . ILE A 1 98 ? -12.787 39.352 3.118 1.00 93.38 98 ILE A O 1
ATOM 839 N N . PHE A 1 99 ? -10.600 38.934 3.379 1.00 93.69 99 PHE A N 1
ATOM 840 C CA . PHE A 1 99 ? -10.210 40.336 3.527 1.00 93.69 99 PHE A CA 1
ATOM 841 C C . PHE A 1 99 ? -10.561 41.171 2.286 1.00 93.69 99 PHE A C 1
ATOM 843 O O . PHE A 1 99 ? -11.167 42.233 2.413 1.00 93.69 99 PHE A O 1
ATOM 850 N N . ILE A 1 100 ? -10.282 40.658 1.083 1.00 92.50 100 ILE A N 1
ATOM 851 C CA . ILE A 1 100 ? -10.664 41.315 -0.178 1.00 92.50 100 ILE A CA 1
ATOM 852 C C . ILE A 1 100 ? -12.192 41.401 -0.310 1.00 92.50 100 ILE A C 1
ATOM 854 O O . ILE A 1 100 ? -12.710 42.437 -0.723 1.00 92.50 100 ILE A O 1
ATOM 858 N N . SER A 1 101 ? -12.926 40.353 0.081 1.00 89.31 101 SER A N 1
ATOM 859 C CA . SER A 1 101 ? -14.394 40.353 0.040 1.00 89.31 101 SER A CA 1
ATOM 860 C C . SER A 1 101 ? -15.013 41.373 0.999 1.00 89.31 101 SER A C 1
ATOM 862 O O . SER A 1 101 ? -16.002 42.005 0.646 1.00 89.31 101 SER A O 1
ATOM 864 N N . LEU A 1 102 ? -14.407 41.588 2.173 1.00 92.56 102 LEU A N 1
ATOM 865 C CA . LEU A 1 102 ? -14.851 42.588 3.146 1.00 92.56 102 LEU A CA 1
ATOM 866 C C . LEU A 1 102 ? -14.561 44.008 2.666 1.00 92.56 102 LEU A C 1
ATOM 868 O O . LEU A 1 102 ? -15.400 44.885 2.840 1.00 92.56 102 LEU A O 1
ATOM 872 N N . ILE A 1 103 ? -13.411 44.226 2.023 1.00 90.44 103 ILE A N 1
ATOM 873 C CA . ILE A 1 103 ? -13.091 45.511 1.395 1.00 90.44 103 ILE A CA 1
ATOM 874 C C . ILE A 1 103 ? -14.098 45.811 0.280 1.00 90.44 103 ILE A C 1
ATOM 876 O O . ILE A 1 103 ? -14.671 46.896 0.253 1.00 90.44 103 ILE A O 1
ATOM 880 N N . LEU A 1 104 ? -14.369 44.840 -0.598 1.00 89.94 104 LEU A N 1
ATOM 881 C CA . LEU A 1 104 ? -15.348 44.998 -1.674 1.00 89.94 104 LEU A CA 1
ATOM 882 C C . LEU A 1 104 ? -16.763 45.233 -1.127 1.00 89.94 104 LEU A C 1
ATOM 884 O O . LEU A 1 104 ? -17.466 46.107 -1.619 1.00 89.94 104 LEU A O 1
ATOM 888 N N . ALA A 1 105 ? -17.169 44.502 -0.087 1.00 87.25 105 ALA A N 1
ATOM 889 C CA . ALA A 1 105 ? -18.450 44.713 0.580 1.00 87.25 105 ALA A CA 1
ATOM 890 C C . ALA A 1 105 ? -18.545 46.105 1.224 1.00 87.25 105 ALA A C 1
ATOM 892 O O . ALA A 1 105 ? -19.596 46.726 1.135 1.00 87.25 105 ALA A O 1
ATOM 893 N N . GLY A 1 106 ? -17.458 46.613 1.815 1.00 87.38 106 GLY A N 1
ATOM 894 C CA . GLY A 1 106 ? -17.385 47.977 2.345 1.00 87.38 106 GLY A CA 1
ATOM 895 C C . GLY A 1 106 ? -17.606 49.033 1.261 1.00 87.38 106 GLY A C 1
ATOM 896 O O . GLY A 1 106 ? -18.458 49.898 1.426 1.00 87.38 106 GLY A O 1
ATOM 897 N N . TYR A 1 107 ? -16.929 48.900 0.116 1.00 87.94 107 TYR A N 1
ATOM 898 C CA . TYR A 1 107 ? -17.137 49.791 -1.033 1.00 87.94 107 TYR A CA 1
ATOM 899 C C . TYR A 1 107 ? -18.567 49.734 -1.584 1.00 87.94 107 TYR A C 1
ATOM 901 O O . TYR A 1 107 ? -19.122 50.761 -1.966 1.00 87.94 107 TYR A O 1
ATOM 909 N N . LEU A 1 108 ? -19.174 48.545 -1.624 1.00 79.06 108 LEU A N 1
ATOM 910 C CA . LEU A 1 108 ? -20.556 48.385 -2.079 1.00 79.06 108 LEU A CA 1
ATOM 911 C C . LEU A 1 108 ? -21.572 48.925 -1.063 1.00 79.06 108 LEU A C 1
ATOM 913 O O . LEU A 1 108 ? -22.616 49.414 -1.473 1.00 79.06 108 LEU A O 1
ATOM 917 N N . LEU A 1 109 ? -21.288 48.850 0.241 1.00 77.94 109 LEU A N 1
ATOM 918 C CA . LEU A 1 109 ? -22.143 49.400 1.297 1.00 77.94 109 LEU A CA 1
ATOM 919 C C . LEU A 1 109 ? -22.128 50.936 1.313 1.00 77.94 109 LEU A C 1
ATOM 921 O O . LEU A 1 109 ? -23.195 51.522 1.491 1.00 77.94 109 LEU A O 1
ATOM 925 N N . ASP A 1 110 ? -20.977 51.574 1.066 1.00 75.88 110 ASP A N 1
ATOM 926 C CA . ASP A 1 110 ? -20.883 53.036 0.901 1.00 75.88 110 ASP A CA 1
ATOM 927 C C . ASP A 1 110 ? -21.735 53.526 -0.288 1.00 75.88 110 ASP A C 1
ATOM 929 O O . ASP A 1 110 ? -22.505 54.472 -0.139 1.00 75.88 110 ASP A O 1
ATOM 933 N N . ASP A 1 111 ? -21.692 52.837 -1.438 1.00 69.69 111 ASP A N 1
ATOM 934 C CA . ASP A 1 111 ? -22.500 53.185 -2.629 1.00 69.69 111 ASP A CA 1
ATOM 935 C C . ASP A 1 111 ? -24.008 52.877 -2.459 1.00 69.69 111 ASP A C 1
ATOM 937 O O . ASP A 1 111 ? -24.864 53.428 -3.160 1.00 69.69 111 ASP A O 1
ATOM 941 N N . TYR A 1 112 ? -24.365 51.992 -1.520 1.00 63.94 112 TYR A N 1
ATOM 942 C CA . TYR A 1 112 ? -25.746 51.545 -1.294 1.00 63.94 112 TYR A CA 1
ATOM 943 C C . TYR A 1 112 ? -26.503 52.379 -0.246 1.00 63.94 112 TYR A C 1
ATOM 945 O O . TYR A 1 112 ? -27.733 52.419 -0.274 1.00 63.94 112 TYR A O 1
ATOM 953 N N . LEU A 1 113 ? -25.802 53.075 0.656 1.00 59.94 113 LEU A N 1
ATOM 954 C CA . LEU A 1 113 ? -26.412 53.936 1.682 1.00 59.94 113 LEU A CA 1
ATOM 955 C C . LEU A 1 113 ? -26.829 55.329 1.167 1.00 59.94 113 LEU A C 1
ATOM 957 O O . LEU A 1 113 ? -27.565 56.029 1.861 1.00 59.94 113 LEU A O 1
ATOM 961 N N . GLU A 1 114 ? -26.441 55.713 -0.054 1.00 63.53 114 GLU A N 1
ATOM 962 C CA . GLU A 1 114 ? -26.800 57.008 -0.660 1.00 63.53 114 GLU A CA 1
ATOM 963 C C . GLU A 1 114 ? -28.117 57.014 -1.471 1.00 63.53 114 GLU A C 1
ATOM 965 O O . GLU A 1 114 ? -28.507 58.057 -1.999 1.00 63.53 114 GLU A O 1
ATOM 970 N N . LYS A 1 115 ? -28.860 55.900 -1.575 1.00 63.03 115 LYS A N 1
ATOM 971 C CA . LYS A 1 115 ? -30.098 55.840 -2.390 1.00 63.03 115 LYS A CA 1
ATOM 972 C C . LYS A 1 115 ? -31.359 55.672 -1.519 1.00 63.03 115 LYS A C 1
ATOM 974 O O . LYS A 1 115 ? -31.388 54.789 -0.664 1.00 63.03 115 LYS A O 1
ATOM 979 N N . PRO A 1 116 ? -32.423 56.483 -1.715 1.00 51.19 116 PRO A N 1
ATOM 980 C CA . PRO A 1 116 ? -33.643 56.398 -0.907 1.00 51.19 116 PRO A CA 1
ATOM 981 C C . PRO A 1 116 ? -34.443 55.116 -1.212 1.00 51.19 116 PRO A C 1
ATOM 983 O O . PRO A 1 116 ? -34.358 54.589 -2.325 1.00 51.19 116 PRO A O 1
ATOM 986 N N . PRO A 1 117 ? -35.251 54.602 -0.261 1.00 54.41 117 PRO A N 1
ATOM 987 C CA . PRO A 1 117 ? -35.879 53.295 -0.400 1.00 54.41 117 PRO A CA 1
ATOM 988 C C . PRO A 1 117 ? -37.067 53.357 -1.367 1.00 54.41 117 PRO A C 1
ATOM 990 O O . PRO A 1 117 ? -38.067 54.026 -1.107 1.00 54.41 117 PRO A O 1
ATOM 993 N N . VAL A 1 118 ? -36.979 52.616 -2.472 1.00 46.22 118 VAL A N 1
ATOM 994 C CA . VAL A 1 118 ? -38.129 52.316 -3.332 1.00 46.22 118 VAL A CA 1
ATOM 995 C C . VAL A 1 118 ? -38.789 51.034 -2.833 1.00 46.22 118 VAL A C 1
ATOM 997 O O . VAL A 1 118 ? -38.197 49.957 -2.828 1.00 46.22 118 VAL A O 1
ATOM 1000 N N . VAL A 1 119 ? -40.039 51.179 -2.406 1.00 49.66 119 VAL A N 1
ATOM 1001 C CA . VAL A 1 119 ? -40.977 50.097 -2.102 1.00 49.66 119 VAL A CA 1
ATOM 1002 C C . VAL A 1 119 ? -41.459 49.480 -3.415 1.00 49.66 119 VAL A C 1
ATOM 1004 O O . VAL A 1 119 ? -41.983 50.210 -4.254 1.00 49.66 119 VAL A O 1
ATOM 1007 N N . LEU A 1 120 ? -41.391 48.151 -3.572 1.00 44.69 120 LEU A N 1
ATOM 1008 C CA . LEU A 1 120 ? -42.359 47.448 -4.418 1.00 44.69 120 LEU A CA 1
ATOM 1009 C C . LEU A 1 120 ? -42.592 45.996 -3.980 1.00 44.69 120 LEU A C 1
ATOM 1011 O O . LEU A 1 120 ? -41.702 45.151 -3.981 1.00 44.69 120 LEU A O 1
ATOM 1015 N N . LEU A 1 121 ? -43.849 45.760 -3.621 1.00 47.84 121 LEU A N 1
ATOM 1016 C CA . LEU A 1 121 ? -44.499 44.503 -3.275 1.00 47.84 121 LEU A CA 1
ATOM 1017 C C . LEU A 1 121 ? -45.146 43.933 -4.549 1.00 47.84 121 LEU A C 1
ATOM 1019 O O . LEU A 1 121 ? -45.972 44.619 -5.141 1.00 47.84 121 LEU A O 1
ATOM 1023 N N . ALA A 1 122 ? -44.789 42.713 -4.955 1.00 38.19 122 ALA A N 1
ATOM 1024 C CA . ALA A 1 122 ? -45.557 41.764 -5.788 1.00 38.19 122 ALA A CA 1
ATOM 1025 C C . ALA A 1 122 ? -44.579 40.632 -6.152 1.00 38.19 122 ALA A C 1
ATOM 1027 O O . ALA A 1 122 ? -43.506 40.897 -6.672 1.00 38.19 122 ALA A O 1
ATOM 1028 N N . GLY A 1 123 ? -44.796 39.364 -5.829 1.00 30.03 123 GLY A N 1
ATOM 1029 C CA . GLY A 1 123 ? -46.015 38.592 -6.019 1.00 30.03 123 GLY A CA 1
ATOM 1030 C C . GLY A 1 123 ? -45.649 37.463 -6.985 1.00 30.03 123 GLY A C 1
ATOM 1031 O O . GLY A 1 123 ? -45.308 37.727 -8.132 1.00 30.03 123 GLY A O 1
ATOM 1032 N N . GLY A 1 124 ? -45.649 36.217 -6.515 1.00 30.92 124 GLY A N 1
ATOM 1033 C CA . GLY A 1 124 ? -45.264 35.075 -7.346 1.00 30.92 124 GLY A CA 1
ATOM 1034 C C . GLY A 1 124 ? -45.039 33.810 -6.536 1.00 30.92 124 GLY A C 1
ATOM 1035 O O . GLY A 1 124 ? -43.912 33.363 -6.373 1.00 30.92 124 GLY A O 1
ATOM 1036 N N . SER A 1 125 ? -46.127 33.276 -5.989 1.00 30.84 125 SER A N 1
ATOM 1037 C CA . SER A 1 125 ? -46.177 31.955 -5.370 1.00 30.84 125 SER A CA 1
ATOM 1038 C C . SER A 1 125 ? -45.996 30.870 -6.438 1.00 30.84 125 SER A C 1
ATOM 1040 O O . SER A 1 125 ? -46.659 30.917 -7.472 1.00 30.84 125 SER A O 1
ATOM 1042 N N . LEU A 1 126 ? -45.133 29.892 -6.167 1.00 29.05 126 LEU A N 1
ATOM 1043 C CA . LEU A 1 126 ? -45.245 28.532 -6.689 1.00 29.05 126 LEU A CA 1
ATOM 1044 C C . LEU A 1 126 ? -44.591 27.593 -5.674 1.00 29.05 126 LEU A C 1
ATOM 1046 O O . LEU A 1 126 ? -43.371 27.516 -5.553 1.00 29.05 126 LEU A O 1
ATOM 1050 N N . SER A 1 127 ? -45.450 26.938 -4.900 1.00 34.88 127 SER A N 1
ATOM 1051 C CA . SER A 1 127 ? -45.109 25.823 -4.030 1.00 34.88 127 SER A CA 1
ATOM 1052 C C . SER A 1 127 ? -44.674 24.619 -4.862 1.00 34.88 127 SER A C 1
ATOM 1054 O O . SER A 1 127 ? -45.394 24.214 -5.772 1.00 34.88 127 SER A O 1
ATOM 1056 N N . THR A 1 128 ? -43.572 23.992 -4.468 1.00 31.59 128 THR A N 1
ATOM 1057 C CA . THR A 1 128 ? -43.438 22.532 -4.482 1.00 31.59 128 THR A CA 1
ATOM 1058 C C . THR A 1 128 ? -42.719 22.121 -3.210 1.00 31.59 128 THR A C 1
ATOM 1060 O O . THR A 1 128 ? -41.758 22.763 -2.789 1.00 31.59 128 THR A O 1
ATOM 1063 N N . GLU A 1 129 ? -43.283 21.091 -2.605 1.00 29.77 129 GLU A N 1
ATOM 1064 C CA . GLU A 1 129 ? -43.081 20.582 -1.262 1.00 29.77 129 GLU A CA 1
ATOM 1065 C C . GLU A 1 129 ? -41.668 20.047 -0.987 1.00 29.77 129 GLU A C 1
ATOM 1067 O O . GLU A 1 129 ? -40.985 19.530 -1.869 1.00 29.77 129 GLU A O 1
ATOM 1072 N N . ASP A 1 130 ? -41.304 20.167 0.290 1.00 26.95 130 ASP A N 1
ATOM 1073 C CA . ASP A 1 130 ? -40.587 19.205 1.125 1.00 26.95 130 ASP A CA 1
ATOM 1074 C C . ASP A 1 130 ? -39.266 18.605 0.619 1.00 26.95 130 ASP A C 1
ATOM 1076 O O . ASP A 1 130 ? -39.214 17.669 -0.176 1.00 26.95 130 ASP A O 1
ATOM 1080 N N . LEU A 1 131 ? -38.170 19.040 1.248 1.00 31.08 131 LEU A N 1
ATOM 1081 C CA . LEU A 1 131 ? -37.506 18.251 2.296 1.00 31.08 131 LEU A CA 1
ATOM 1082 C C . LEU A 1 131 ? -36.350 19.071 2.883 1.00 31.08 131 LEU A C 1
ATOM 1084 O O . LEU A 1 131 ? -35.246 19.138 2.339 1.00 31.08 131 LEU A O 1
ATOM 1088 N N . GLU A 1 132 ? -36.609 19.666 4.044 1.00 33.78 132 GLU A N 1
ATOM 1089 C CA . GLU A 1 132 ? -35.561 20.037 4.984 1.00 33.78 132 GLU A CA 1
ATOM 1090 C C . GLU A 1 132 ? -34.737 18.792 5.338 1.00 33.78 132 GLU A C 1
ATOM 1092 O O . GLU A 1 132 ? -35.236 17.822 5.912 1.00 33.78 132 GLU A O 1
ATOM 1097 N N . THR A 1 133 ? -33.434 18.844 5.082 1.00 29.59 133 THR A N 1
ATOM 1098 C CA . THR A 1 133 ? -32.479 18.189 5.974 1.00 29.59 133 THR A CA 1
ATOM 1099 C C . THR A 1 133 ? -31.466 19.218 6.436 1.00 29.59 133 THR A C 1
ATOM 1101 O O . THR A 1 133 ? -30.503 19.527 5.738 1.00 29.59 133 THR A O 1
ATOM 1104 N N . GLU A 1 134 ? -31.729 19.725 7.636 1.00 33.94 134 GLU A N 1
ATOM 1105 C CA . GLU A 1 134 ? -30.803 20.367 8.566 1.00 33.94 134 GLU A CA 1
ATOM 1106 C C . GLU A 1 134 ? -29.345 19.862 8.452 1.00 33.94 134 GLU A C 1
ATOM 1108 O O . GLU A 1 134 ? -29.106 18.645 8.365 1.00 33.94 134 GLU A O 1
ATOM 1113 N N . PRO A 1 135 ? -28.337 20.752 8.558 1.00 33.84 135 PRO A N 1
ATOM 1114 C CA . PRO A 1 135 ? -26.942 20.361 8.689 1.00 33.84 135 PRO A CA 1
ATOM 1115 C C . PRO A 1 135 ? -26.735 19.689 10.051 1.00 33.84 135 PRO A C 1
ATOM 1117 O O . PRO A 1 135 ? -26.564 20.324 11.091 1.00 33.84 135 PRO A O 1
ATOM 1120 N N . LYS A 1 136 ? -26.754 18.355 10.055 1.00 34.41 136 LYS A N 1
ATOM 1121 C CA . LYS A 1 136 ? -26.573 17.547 11.262 1.00 34.41 136 LYS A CA 1
ATOM 1122 C C . LYS A 1 136 ? -25.199 17.823 11.884 1.00 34.41 136 LYS A C 1
ATOM 1124 O O . LYS A 1 136 ? -24.169 17.407 11.353 1.00 34.41 136 LYS A O 1
ATOM 1129 N N . ALA A 1 137 ? -25.216 18.489 13.037 1.00 37.81 137 ALA A N 1
ATOM 1130 C CA . ALA A 1 137 ? -24.066 18.749 13.896 1.00 37.81 137 ALA A CA 1
ATOM 1131 C C . ALA A 1 137 ? -23.188 17.492 14.118 1.00 37.81 137 ALA A C 1
ATOM 1133 O O . ALA A 1 137 ? -23.701 16.363 14.147 1.00 37.81 137 ALA A O 1
ATOM 1134 N N . PRO A 1 138 ? -21.863 17.654 14.314 1.00 37.94 138 PRO A N 1
ATOM 1135 C CA . PRO A 1 138 ? -20.933 16.539 14.428 1.00 37.94 138 PRO A CA 1
ATOM 1136 C C . PRO A 1 138 ? -21.252 15.714 15.678 1.00 37.94 138 PRO A C 1
ATOM 1138 O O . PRO A 1 138 ? -21.043 16.144 16.814 1.00 37.94 138 PRO A O 1
ATOM 1141 N N . LYS A 1 139 ? -21.754 14.492 15.473 1.00 43.72 139 LYS A N 1
ATOM 1142 C CA . LYS A 1 139 ? -21.943 13.518 16.551 1.00 43.72 139 LYS A CA 1
ATOM 1143 C C . LYS A 1 139 ? -20.592 13.259 17.220 1.00 43.72 139 LYS A C 1
ATOM 1145 O O . LYS A 1 139 ? -19.680 12.717 16.595 1.00 43.72 139 LYS A O 1
ATOM 1150 N N . ARG A 1 140 ? -20.479 13.621 18.501 1.00 46.88 140 ARG A N 1
ATOM 1151 C CA . ARG A 1 140 ? -19.354 13.255 19.370 1.00 46.88 140 ARG A CA 1
ATOM 1152 C C . ARG A 1 140 ? -19.214 11.732 19.352 1.00 46.88 140 ARG A C 1
ATOM 1154 O O . ARG A 1 140 ? -20.080 11.017 19.848 1.00 46.88 140 ARG A O 1
ATOM 1161 N N . THR A 1 141 ? -18.159 11.230 18.717 1.00 52.06 141 THR A N 1
ATOM 1162 C CA . THR A 1 141 ? -17.860 9.795 18.706 1.00 52.06 141 THR A CA 1
ATOM 1163 C C . THR A 1 141 ? -17.276 9.391 20.062 1.00 52.06 141 THR A C 1
ATOM 1165 O O . THR A 1 141 ? -16.444 10.134 20.593 1.00 52.06 141 THR A O 1
ATOM 1168 N N . PRO A 1 142 ? -17.662 8.233 20.634 1.00 62.28 142 PRO A N 1
ATOM 1169 C CA . PRO A 1 142 ? -17.100 7.768 21.900 1.00 62.28 142 PRO A CA 1
ATOM 1170 C C . PRO A 1 142 ? -15.578 7.613 21.792 1.00 62.28 142 PRO A C 1
ATOM 1172 O O . PRO A 1 142 ? -15.054 7.278 20.724 1.00 62.28 142 PRO A O 1
ATOM 1175 N N . ALA A 1 143 ? -14.866 7.880 22.885 1.00 66.81 143 ALA A N 1
ATOM 1176 C CA . ALA A 1 143 ? -13.419 7.702 22.952 1.00 66.81 143 ALA A CA 1
ATOM 1177 C C . ALA A 1 143 ? -13.033 6.233 22.686 1.00 66.81 143 ALA A C 1
ATOM 1179 O O . ALA A 1 143 ? -13.766 5.318 23.060 1.00 66.81 143 ALA A O 1
ATOM 1180 N N . LEU A 1 144 ? -11.882 6.000 22.040 1.00 72.94 144 LEU A N 1
ATOM 1181 C CA . LEU A 1 144 ? -11.331 4.649 21.891 1.00 72.94 144 LEU A CA 1
ATOM 1182 C C . LEU A 1 144 ? -10.831 4.162 23.256 1.00 72.94 144 LEU A C 1
ATOM 1184 O O . LEU A 1 144 ? -9.704 4.489 23.652 1.00 72.94 144 LEU A O 1
ATOM 1188 N N . THR A 1 145 ? -11.654 3.385 23.962 1.00 80.62 145 THR A N 1
ATOM 1189 C CA . THR A 1 145 ? -11.223 2.712 25.192 1.00 80.62 145 THR A CA 1
ATOM 1190 C C . THR A 1 145 ? -10.107 1.708 24.884 1.00 80.62 145 THR A C 1
ATOM 1192 O O . THR A 1 145 ? -9.996 1.226 23.746 1.00 80.62 145 THR A O 1
ATOM 1195 N N . PRO A 1 146 ? -9.247 1.385 25.865 1.00 81.12 146 PRO A N 1
ATOM 1196 C CA . PRO A 1 146 ? -8.213 0.369 25.688 1.00 81.12 146 PRO A CA 1
ATOM 1197 C C . PRO A 1 146 ? -8.772 -0.986 25.222 1.00 81.12 146 PRO A C 1
ATOM 1199 O O . PRO A 1 146 ? -8.172 -1.618 24.353 1.00 81.12 146 PRO A O 1
ATOM 1202 N N . GLU A 1 147 ? -9.948 -1.400 25.709 1.00 82.06 147 GLU A N 1
ATOM 1203 C CA . GLU A 1 147 ? -10.568 -2.682 25.331 1.00 82.06 147 GLU A CA 1
ATOM 1204 C C . GLU A 1 147 ? -10.975 -2.715 23.853 1.00 82.06 147 GLU A C 1
ATOM 1206 O O . GLU A 1 147 ? -10.692 -3.682 23.141 1.00 82.06 147 GLU A O 1
ATOM 1211 N N . ILE A 1 148 ? -11.586 -1.632 23.356 1.00 82.00 148 ILE A N 1
ATOM 1212 C CA . ILE A 1 148 ? -11.957 -1.499 21.940 1.00 82.00 148 ILE A CA 1
ATOM 1213 C C . ILE A 1 148 ? -10.696 -1.521 21.071 1.00 82.00 148 ILE A C 1
ATOM 1215 O O . ILE A 1 148 ? -10.661 -2.181 20.033 1.00 82.00 148 ILE A O 1
ATOM 1219 N N . ARG A 1 149 ? -9.631 -0.842 21.512 1.00 84.88 149 ARG A N 1
ATOM 1220 C CA . ARG A 1 149 ? -8.343 -0.787 20.807 1.00 84.88 149 ARG A CA 1
ATOM 1221 C C . ARG A 1 149 ? -7.711 -2.176 20.686 1.00 84.88 149 ARG A C 1
ATOM 1223 O O . ARG A 1 149 ? -7.251 -2.547 19.606 1.00 84.88 149 ARG A O 1
ATOM 1230 N N . GLN A 1 150 ? -7.736 -2.958 21.765 1.00 84.62 150 GLN A N 1
ATOM 1231 C CA . GLN A 1 150 ? -7.233 -4.330 21.766 1.00 84.62 150 GLN A CA 1
ATOM 1232 C C . GLN A 1 150 ? -8.093 -5.260 20.901 1.00 84.62 150 GLN A C 1
ATOM 1234 O O . GLN A 1 150 ? -7.556 -6.097 20.177 1.00 84.62 150 GLN A O 1
ATOM 1239 N N . THR A 1 151 ? -9.413 -5.079 20.921 1.00 85.31 151 THR A N 1
ATOM 1240 C CA . THR A 1 151 ? -10.342 -5.847 20.081 1.00 85.31 151 THR A CA 1
ATOM 1241 C C . THR A 1 151 ? -10.071 -5.601 18.597 1.00 85.31 151 THR A C 1
ATOM 1243 O O . THR A 1 151 ? -9.875 -6.552 17.844 1.00 85.31 151 THR A O 1
ATOM 1246 N N . ILE A 1 152 ? -9.959 -4.333 18.180 1.00 87.94 152 ILE A N 1
ATOM 1247 C CA . ILE A 1 152 ? -9.628 -3.975 16.791 1.00 87.94 152 ILE A CA 1
ATOM 1248 C C . ILE A 1 152 ? -8.278 -4.571 16.387 1.00 87.94 152 ILE A C 1
ATOM 1250 O O . ILE A 1 152 ? -8.174 -5.154 15.312 1.00 87.94 152 ILE A O 1
ATOM 1254 N N . ARG A 1 153 ? -7.262 -4.481 17.256 1.00 87.31 153 ARG A N 1
ATOM 1255 C CA . ARG A 1 153 ? -5.938 -5.070 17.009 1.00 87.31 153 ARG A CA 1
ATOM 1256 C C . ARG A 1 153 ? -6.022 -6.578 16.757 1.00 87.31 153 ARG A C 1
ATOM 1258 O O . ARG A 1 153 ? -5.461 -7.063 15.781 1.00 87.31 153 ARG A O 1
ATOM 1265 N N . ASN A 1 154 ? -6.721 -7.313 17.622 1.00 86.50 154 ASN A N 1
ATOM 1266 C CA . ASN A 1 154 ? -6.872 -8.762 17.493 1.00 86.50 154 ASN A CA 1
ATOM 1267 C C . ASN A 1 154 ? -7.608 -9.149 16.207 1.00 86.50 154 ASN A C 1
ATOM 1269 O O . ASN A 1 154 ? -7.214 -10.103 15.542 1.00 86.50 154 ASN A O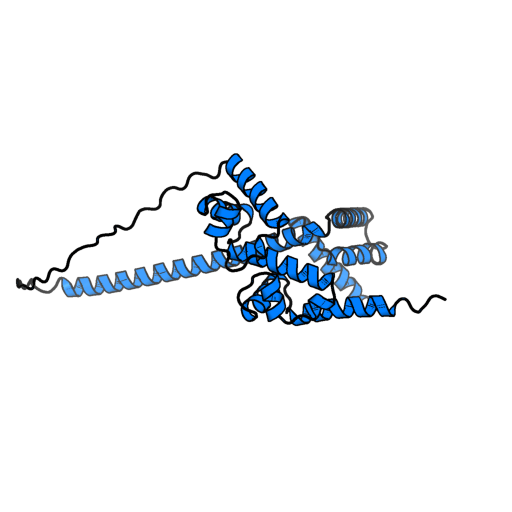 1
ATOM 1273 N N . ASN A 1 155 ? -8.651 -8.404 15.848 1.00 87.88 155 ASN A N 1
ATOM 1274 C CA . ASN A 1 155 ? -9.464 -8.724 14.682 1.00 87.88 155 ASN A CA 1
ATOM 1275 C C . ASN A 1 155 ? -8.763 -8.359 13.369 1.00 87.88 155 ASN A C 1
ATOM 1277 O O . ASN A 1 155 ? -8.876 -9.105 12.402 1.00 87.88 155 ASN A O 1
ATOM 1281 N N . LEU A 1 156 ? -8.000 -7.260 13.337 1.00 88.00 156 LEU A N 1
ATOM 1282 C CA . LEU A 1 156 ? -7.151 -6.930 12.190 1.00 88.00 156 LEU A CA 1
ATOM 1283 C C . LEU A 1 156 ? -6.050 -7.966 11.979 1.00 88.00 156 LEU A C 1
ATOM 1285 O O . LEU A 1 156 ? -5.807 -8.350 10.844 1.00 88.00 156 LEU A O 1
ATOM 1289 N N . ARG A 1 157 ? -5.448 -8.478 13.056 1.00 89.12 157 ARG A N 1
ATOM 1290 C CA . ARG A 1 157 ? -4.488 -9.580 12.953 1.00 89.12 157 ARG A CA 1
ATOM 1291 C C . ARG A 1 157 ? -5.110 -10.822 12.313 1.00 89.12 157 ARG A C 1
ATOM 1293 O O . ARG A 1 157 ? -4.550 -11.328 11.356 1.00 89.12 157 ARG A O 1
ATOM 1300 N N . LYS A 1 158 ? -6.291 -11.256 12.766 1.00 89.06 158 LYS A N 1
ATOM 1301 C CA . LYS A 1 158 ? -6.999 -12.383 12.127 1.00 89.06 158 LYS A CA 1
ATOM 1302 C C . LYS A 1 158 ? -7.298 -12.109 10.652 1.00 89.06 158 LYS A C 1
ATOM 1304 O O . LYS A 1 158 ? -7.070 -12.952 9.802 1.00 89.06 158 LYS A O 1
ATOM 1309 N N . PHE A 1 159 ? -7.751 -10.897 10.338 1.00 91.62 159 PHE A N 1
ATOM 1310 C CA . PHE A 1 159 ? -7.998 -10.468 8.961 1.00 91.62 159 PHE A CA 1
ATOM 1311 C C . PHE A 1 159 ? -6.736 -10.520 8.074 1.00 91.62 159 PHE A C 1
ATOM 1313 O O . PHE A 1 159 ? -6.831 -10.851 6.890 1.00 91.62 159 PHE A O 1
ATOM 1320 N N . GLU A 1 160 ? -5.568 -10.192 8.632 1.00 90.19 160 GLU A N 1
ATOM 1321 C CA . GLU A 1 160 ? -4.267 -10.311 7.967 1.00 90.19 160 GLU A CA 1
ATOM 1322 C C . GLU A 1 160 ? -3.845 -11.784 7.804 1.00 90.19 160 GLU A C 1
ATOM 1324 O O . GLU A 1 160 ? -3.491 -12.189 6.698 1.00 90.19 160 GLU A O 1
ATOM 1329 N N . GLU A 1 161 ? -3.949 -12.594 8.861 1.00 90.81 161 GLU A N 1
ATOM 1330 C CA . GLU A 1 161 ? -3.622 -14.032 8.873 1.00 90.81 161 GLU A CA 1
ATOM 1331 C C . GLU A 1 161 ? -4.470 -14.828 7.870 1.00 90.81 161 GLU A C 1
ATOM 1333 O O . GLU A 1 161 ? -3.939 -15.603 7.073 1.00 90.81 161 GLU A O 1
ATOM 1338 N N . ASP A 1 162 ? -5.776 -14.558 7.829 1.00 92.44 162 ASP A N 1
ATOM 1339 C CA . ASP A 1 162 ? -6.726 -15.179 6.900 1.00 92.44 162 ASP A CA 1
ATOM 1340 C C . ASP A 1 162 ? -6.555 -14.677 5.455 1.00 92.44 162 ASP A C 1
ATOM 1342 O O . ASP A 1 162 ? -7.277 -15.098 4.547 1.00 92.44 162 ASP A O 1
ATOM 1346 N N . LYS A 1 163 ? -5.637 -13.726 5.222 1.00 93.69 163 LYS A N 1
ATOM 1347 C CA . LYS A 1 163 ? -5.428 -13.043 3.936 1.00 93.69 163 LYS A CA 1
ATOM 1348 C C . LYS A 1 163 ? -6.718 -12.447 3.364 1.00 93.69 163 LYS A C 1
ATOM 1350 O O . LYS A 1 163 ? -6.859 -12.258 2.153 1.00 93.69 163 LYS A O 1
ATOM 1355 N N . ALA A 1 164 ? -7.664 -12.086 4.230 1.00 92.69 164 ALA A N 1
ATOM 1356 C CA . ALA A 1 164 ? -8.968 -11.564 3.832 1.00 92.69 164 ALA A CA 1
ATOM 1357 C C . ALA A 1 164 ? -8.853 -10.222 3.083 1.00 92.69 164 ALA A C 1
ATOM 1359 O O . ALA A 1 164 ? -9.749 -9.845 2.322 1.00 92.69 164 ALA A O 1
ATOM 1360 N N . PHE A 1 165 ? -7.717 -9.527 3.216 1.00 93.56 165 PHE A N 1
ATOM 1361 C CA . PHE A 1 165 ? -7.382 -8.339 2.432 1.00 93.56 165 PHE A CA 1
ATOM 1362 C C . PHE A 1 165 ? -7.274 -8.588 0.922 1.00 93.56 165 PHE A C 1
ATOM 1364 O O . PHE A 1 165 ? -7.386 -7.622 0.165 1.00 93.56 165 PHE A O 1
ATOM 1371 N N . LEU A 1 166 ? -7.110 -9.831 0.456 1.00 94.81 166 LEU A N 1
ATOM 1372 C CA . LEU A 1 166 ? -7.055 -10.168 -0.974 1.00 94.81 166 LEU A CA 1
ATOM 1373 C C . LEU A 1 166 ? -8.428 -10.105 -1.661 1.00 94.81 166 LEU A C 1
ATOM 1375 O O . LEU A 1 166 ? -8.501 -10.058 -2.888 1.00 94.81 166 LEU A O 1
ATOM 1379 N N . ALA A 1 167 ? -9.523 -10.062 -0.894 1.00 93.44 167 ALA A N 1
ATOM 1380 C CA . ALA A 1 167 ? -10.865 -9.996 -1.458 1.00 93.44 167 ALA A CA 1
ATOM 1381 C C . ALA A 1 167 ? -11.067 -8.715 -2.298 1.00 93.44 167 ALA A C 1
ATOM 1383 O O . ALA A 1 167 ? -10.693 -7.618 -1.871 1.00 93.44 167 ALA A O 1
ATOM 1384 N N . PRO A 1 168 ? -11.683 -8.790 -3.488 1.00 90.88 168 PRO A N 1
ATOM 1385 C CA . PRO A 1 168 ? -11.942 -7.603 -4.295 1.00 90.88 168 PRO A CA 1
ATOM 1386 C C . PRO A 1 168 ? -13.015 -6.707 -3.655 1.00 90.88 168 PRO A C 1
ATOM 1388 O O . PRO A 1 168 ? -13.860 -7.150 -2.876 1.00 90.88 168 PRO A O 1
ATOM 1391 N N . ASN A 1 169 ? -13.022 -5.424 -4.032 1.00 88.12 169 ASN A N 1
ATOM 1392 C CA . ASN A 1 169 ? -14.072 -4.464 -3.659 1.00 88.12 169 ASN A CA 1
ATOM 1393 C C . ASN A 1 169 ? -14.290 -4.311 -2.141 1.00 88.12 169 ASN A C 1
ATOM 1395 O O . ASN A 1 169 ? -15.433 -4.159 -1.682 1.00 88.12 169 ASN A O 1
ATOM 1399 N N . LEU A 1 170 ? -13.205 -4.356 -1.362 1.00 91.06 170 LEU A N 1
ATOM 1400 C CA . LEU A 1 170 ? -13.221 -4.053 0.067 1.00 91.06 170 LEU A CA 1
ATOM 1401 C C . LEU A 1 170 ? -13.398 -2.551 0.297 1.00 91.06 170 LEU A C 1
ATOM 1403 O O . LEU A 1 170 ? -12.697 -1.720 -0.273 1.00 91.06 170 LEU A O 1
ATOM 1407 N N . SER A 1 171 ? -14.341 -2.216 1.171 1.00 89.94 171 SER A N 1
ATOM 1408 C CA . SER A 1 171 ? -14.565 -0.862 1.676 1.00 89.94 171 SER A CA 1
ATOM 1409 C C . SER A 1 171 ? -14.370 -0.844 3.188 1.00 89.94 171 SER A C 1
ATOM 1411 O O . SER A 1 171 ? -14.416 -1.898 3.823 1.00 89.94 171 SER A O 1
ATOM 1413 N N . LEU A 1 172 ? -14.234 0.346 3.787 1.00 88.56 172 LEU A N 1
ATOM 1414 C CA . LEU A 1 172 ? -14.153 0.495 5.248 1.00 88.56 172 LEU A CA 1
ATOM 1415 C C . LEU A 1 172 ? -15.249 -0.298 5.968 1.00 88.56 172 LEU A C 1
ATOM 1417 O O . LEU A 1 172 ? -14.972 -0.994 6.937 1.00 88.56 172 LEU A O 1
ATOM 1421 N N . LYS A 1 173 ? -16.488 -0.208 5.469 1.00 90.19 173 LYS A N 1
ATOM 1422 C CA . LYS A 1 173 ? -17.641 -0.902 6.049 1.00 90.19 173 LYS A CA 1
ATOM 1423 C C . LYS A 1 173 ? -17.482 -2.420 5.977 1.00 90.19 173 LYS A C 1
ATOM 1425 O O . LYS A 1 173 ? -17.727 -3.083 6.975 1.00 90.19 173 LYS A O 1
ATOM 1430 N N . LYS A 1 174 ? -17.040 -2.956 4.833 1.00 88.94 174 LYS A N 1
ATOM 1431 C CA . LYS A 1 174 ? -16.838 -4.403 4.655 1.00 88.94 174 LYS A CA 1
ATOM 1432 C C . LYS A 1 174 ? -15.705 -4.936 5.525 1.00 88.94 174 LYS A C 1
ATOM 1434 O O . LYS A 1 174 ? -15.872 -5.973 6.152 1.00 88.94 174 LYS A O 1
ATOM 1439 N N . VAL A 1 175 ? -14.585 -4.215 5.602 1.00 88.00 175 VAL A N 1
ATOM 1440 C CA . VAL A 1 175 ? -13.464 -4.612 6.467 1.00 88.00 175 VAL A CA 1
ATOM 1441 C C . VAL A 1 175 ? -13.882 -4.551 7.931 1.00 88.00 175 VAL A C 1
ATOM 1443 O O . VAL A 1 175 ? -13.630 -5.487 8.675 1.00 88.00 175 VAL A O 1
ATOM 1446 N N . ALA A 1 176 ? -14.582 -3.493 8.337 1.00 88.44 176 ALA A N 1
ATOM 1447 C CA . ALA A 1 176 ? -15.083 -3.363 9.697 1.00 88.44 176 ALA A CA 1
ATOM 1448 C C . ALA A 1 176 ? -16.068 -4.486 10.057 1.00 88.44 176 ALA A C 1
ATOM 1450 O O . ALA A 1 176 ? -15.953 -5.070 11.128 1.00 88.44 176 ALA A O 1
ATOM 1451 N N . GLN A 1 177 ? -16.975 -4.839 9.142 1.00 86.12 177 GLN A N 1
ATOM 1452 C CA . GLN A 1 177 ? -17.906 -5.951 9.322 1.00 86.12 177 GLN A CA 1
ATOM 1453 C C . GLN A 1 177 ? -17.178 -7.297 9.441 1.00 86.12 177 GLN A C 1
ATOM 1455 O O . GLN A 1 177 ? -17.460 -8.044 10.372 1.00 86.12 177 GLN A O 1
ATOM 1460 N N . GLY A 1 178 ? -16.225 -7.588 8.549 1.00 75.69 178 GLY A N 1
ATOM 1461 C CA . GLY A 1 178 ? -15.428 -8.820 8.603 1.00 75.69 178 GLY A CA 1
ATOM 1462 C C . GLY A 1 178 ? -14.555 -8.909 9.856 1.00 75.69 178 GLY A C 1
ATOM 1463 O O . GLY A 1 178 ? -14.418 -9.973 10.445 1.00 75.69 178 GLY A O 1
ATOM 1464 N N . ALA A 1 179 ? -14.040 -7.772 10.321 1.00 75.75 179 ALA A N 1
ATOM 1465 C CA . ALA A 1 179 ? -13.302 -7.657 11.570 1.00 75.75 179 ALA A CA 1
ATOM 1466 C C . ALA A 1 179 ? -14.214 -7.488 12.803 1.00 75.75 179 ALA A C 1
ATOM 1468 O O . ALA A 1 179 ? -13.705 -7.226 13.886 1.00 75.75 179 ALA A O 1
ATOM 1469 N N . GLY A 1 180 ? -15.545 -7.582 12.683 1.00 78.62 180 GLY A N 1
ATOM 1470 C CA . GLY A 1 180 ? -16.475 -7.497 13.818 1.00 78.62 180 GLY A CA 1
ATOM 1471 C C . GLY A 1 180 ? -16.426 -6.182 14.614 1.00 78.62 180 GLY A C 1
ATOM 1472 O O . GLY A 1 180 ? -16.661 -6.186 15.820 1.00 78.62 180 GLY A O 1
ATOM 1473 N N . VAL A 1 181 ? -16.085 -5.057 13.978 1.00 85.94 181 VAL A N 1
ATOM 1474 C CA . VAL A 1 181 ? -15.914 -3.742 14.624 1.00 85.94 181 VAL A CA 1
ATOM 1475 C C . VAL A 1 181 ? -16.716 -2.649 13.920 1.00 85.94 181 VAL A C 1
ATOM 1477 O O . VAL A 1 181 ? -17.096 -2.760 12.758 1.00 85.94 181 VAL A O 1
ATOM 1480 N N . ASN A 1 182 ? -16.975 -1.537 14.614 1.00 89.62 182 ASN A N 1
ATOM 1481 C CA . ASN A 1 182 ? -17.614 -0.378 13.991 1.00 89.62 182 ASN A CA 1
ATOM 1482 C C . ASN A 1 182 ? -16.650 0.306 13.003 1.00 89.62 182 ASN A C 1
ATOM 1484 O O . ASN A 1 182 ? -15.505 0.597 13.352 1.00 89.62 182 ASN A O 1
ATOM 1488 N N . ALA A 1 183 ? -17.137 0.650 11.809 1.00 89.38 183 ALA A N 1
ATOM 1489 C CA . ALA A 1 183 ? -16.363 1.342 10.776 1.00 89.38 183 ALA A CA 1
ATOM 1490 C C . ALA A 1 183 ? -15.696 2.644 11.263 1.00 89.38 183 ALA A C 1
ATOM 1492 O O . ALA A 1 183 ? -14.548 2.912 10.908 1.00 89.38 183 ALA A O 1
ATOM 1493 N N . ASN A 1 184 ? -16.368 3.423 12.118 1.00 89.81 184 ASN A N 1
ATOM 1494 C CA . ASN A 1 184 ? -15.809 4.654 12.682 1.00 89.81 184 ASN A CA 1
ATOM 1495 C C . ASN A 1 184 ? -14.671 4.360 13.662 1.00 89.81 184 ASN A C 1
ATOM 1497 O O . ASN A 1 184 ? -13.659 5.058 13.646 1.00 89.81 184 ASN A O 1
ATOM 1501 N N . TYR A 1 185 ? -14.808 3.319 14.491 1.00 89.50 185 TYR A N 1
ATOM 1502 C CA . TYR A 1 185 ? -13.733 2.914 15.394 1.00 89.50 185 TYR A CA 1
ATOM 1503 C C . TYR A 1 185 ? -12.538 2.362 14.627 1.00 89.50 185 TYR A C 1
ATOM 1505 O O . TYR A 1 185 ? -11.414 2.735 14.945 1.00 89.50 185 TYR A O 1
ATOM 1513 N N . LEU A 1 186 ? -12.767 1.555 13.587 1.00 89.44 186 LEU A N 1
ATOM 1514 C CA . LEU A 1 186 ? -11.698 1.046 12.734 1.00 89.44 186 LEU A CA 1
ATOM 1515 C C . LEU A 1 186 ? -10.954 2.183 12.027 1.00 89.44 186 LEU A C 1
ATOM 1517 O O . LEU A 1 186 ? -9.731 2.237 12.079 1.00 89.44 186 LEU A O 1
ATOM 1521 N N . SER A 1 187 ? -11.674 3.124 11.408 1.00 89.12 187 SER A N 1
ATOM 1522 C CA . SER A 1 187 ? -11.030 4.269 10.758 1.00 89.12 187 SER A CA 1
ATOM 1523 C C . SER A 1 187 ? -10.243 5.109 11.756 1.00 89.12 187 SER A C 1
ATOM 1525 O O . SER A 1 187 ? -9.133 5.532 11.449 1.00 89.12 187 SER A O 1
ATOM 1527 N N . ARG A 1 188 ? -10.801 5.358 12.946 1.00 86.19 188 ARG A N 1
ATOM 1528 C CA . ARG A 1 188 ? -10.125 6.144 13.978 1.00 86.19 188 ARG A CA 1
ATOM 1529 C C . ARG A 1 188 ? -8.887 5.422 14.500 1.00 86.19 188 ARG A C 1
ATOM 1531 O O . ARG A 1 188 ? -7.863 6.072 14.626 1.00 86.19 188 ARG A O 1
ATOM 1538 N N . TYR A 1 189 ? -8.965 4.109 14.716 1.00 87.19 189 TYR A N 1
ATOM 1539 C CA . TYR A 1 189 ? -7.831 3.262 15.084 1.00 87.19 189 TYR A CA 1
ATOM 1540 C C . TYR A 1 189 ? -6.721 3.312 14.032 1.00 87.19 189 TYR A C 1
ATOM 1542 O O . TYR A 1 189 ? -5.578 3.590 14.371 1.00 87.19 189 TYR A O 1
ATOM 1550 N N . LEU A 1 190 ? -7.042 3.086 12.754 1.00 83.94 190 LEU A N 1
ATOM 1551 C CA . LEU A 1 190 ? -6.047 3.101 11.676 1.00 83.94 190 LEU A CA 1
ATOM 1552 C C . LEU A 1 190 ? -5.395 4.480 11.530 1.00 83.94 190 LEU A C 1
ATOM 1554 O O . LEU A 1 190 ? -4.177 4.573 11.418 1.00 83.94 190 LEU A O 1
ATOM 1558 N N . ASN A 1 191 ? -6.183 5.551 11.616 1.00 83.81 191 ASN A N 1
ATOM 1559 C CA . ASN A 1 191 ? -5.652 6.908 11.558 1.00 83.81 191 ASN A CA 1
ATOM 1560 C C . ASN A 1 191 ? -4.800 7.251 12.792 1.00 83.81 191 ASN A C 1
ATOM 1562 O O . ASN A 1 191 ? -3.765 7.886 12.639 1.00 83.81 191 ASN A O 1
ATOM 1566 N N . SER A 1 192 ? -5.204 6.847 14.003 1.00 76.06 192 SER A N 1
ATOM 1567 C CA . SER A 1 192 ? -4.489 7.215 15.233 1.00 76.06 192 SER A CA 1
ATOM 1568 C C . SER A 1 192 ? -3.264 6.347 15.5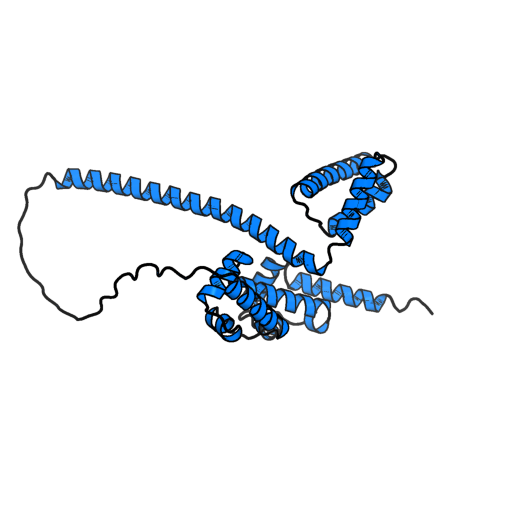13 1.00 76.06 192 SER A C 1
ATOM 1570 O O . SER A 1 192 ? -2.251 6.863 15.960 1.00 76.06 192 SER A O 1
ATOM 1572 N N . GLU A 1 193 ? -3.359 5.035 15.289 1.00 76.75 193 GLU A N 1
ATOM 1573 C CA . GLU A 1 193 ? -2.296 4.071 15.606 1.00 76.75 193 GLU A CA 1
ATOM 1574 C C . GLU A 1 193 ? -1.353 3.838 14.427 1.00 76.75 193 GLU A C 1
ATOM 1576 O O . GLU A 1 193 ? -0.158 3.644 14.623 1.00 76.75 193 GLU A O 1
ATOM 1581 N N . LYS A 1 194 ? -1.888 3.822 13.200 1.00 70.94 194 LYS A N 1
ATOM 1582 C CA . LYS A 1 194 ? -1.126 3.504 11.984 1.00 70.94 194 LYS A CA 1
ATOM 1583 C C . LYS A 1 194 ? -0.923 4.710 11.060 1.00 70.94 194 LYS A C 1
ATOM 1585 O O . LYS A 1 194 ? -0.216 4.585 10.067 1.00 70.94 194 LYS A O 1
ATOM 1590 N N . GLY A 1 195 ? -1.532 5.864 11.352 1.00 78.38 195 GLY A N 1
ATOM 1591 C CA . GLY A 1 195 ? -1.387 7.080 10.543 1.00 78.38 195 GLY A CA 1
ATOM 1592 C C . GLY A 1 195 ? -1.909 6.952 9.108 1.00 78.38 195 GLY A C 1
ATOM 1593 O O . GLY A 1 195 ? -1.482 7.703 8.237 1.00 78.38 195 GLY A O 1
ATOM 1594 N N . MET A 1 196 ? -2.789 5.987 8.825 1.00 82.75 196 MET A N 1
ATOM 1595 C CA . MET A 1 196 ? -3.174 5.648 7.453 1.00 82.75 196 MET A CA 1
ATOM 1596 C C . MET A 1 196 ? -4.672 5.401 7.299 1.00 82.75 196 MET A C 1
ATOM 1598 O O . MET A 1 196 ? -5.343 4.898 8.198 1.00 82.75 196 MET A O 1
ATOM 1602 N N . SER A 1 197 ? -5.185 5.708 6.106 1.00 86.12 197 SER A N 1
ATOM 1603 C CA . SER A 1 197 ? -6.551 5.357 5.722 1.00 86.12 197 SER A CA 1
ATOM 1604 C C . SER A 1 197 ? -6.681 3.853 5.470 1.00 86.12 197 SER A C 1
ATOM 1606 O O . SER A 1 197 ? -5.702 3.171 5.162 1.00 86.12 197 SER A O 1
ATOM 1608 N N . ILE A 1 198 ? -7.911 3.333 5.514 1.00 88.56 198 ILE A N 1
ATOM 1609 C CA . ILE A 1 198 ? -8.170 1.924 5.182 1.00 88.56 198 ILE A CA 1
ATOM 1610 C C . ILE A 1 198 ? -7.699 1.559 3.769 1.00 88.56 198 ILE A C 1
ATOM 1612 O O . ILE A 1 198 ? -7.180 0.469 3.559 1.00 88.56 198 ILE A O 1
ATOM 1616 N N . SER A 1 199 ? -7.843 2.472 2.804 1.00 89.31 199 SER A N 1
ATOM 1617 C CA . SER A 1 199 ? -7.433 2.231 1.420 1.00 89.31 199 SER A CA 1
ATOM 1618 C C . SER A 1 199 ? -5.923 2.051 1.320 1.00 89.31 199 SER A C 1
ATOM 1620 O O . SER A 1 199 ? -5.462 1.153 0.621 1.00 89.31 199 SER A O 1
ATOM 1622 N N . ARG A 1 200 ? -5.159 2.871 2.054 1.00 88.06 200 ARG A N 1
ATOM 1623 C CA . ARG A 1 200 ? -3.702 2.747 2.133 1.00 88.06 200 ARG A CA 1
ATOM 1624 C C . ARG A 1 200 ? -3.292 1.472 2.865 1.00 88.06 200 ARG A C 1
ATOM 1626 O O . ARG A 1 200 ? -2.461 0.741 2.349 1.00 88.06 200 ARG A O 1
ATOM 1633 N N . TYR A 1 201 ? -3.927 1.169 3.994 1.00 89.88 201 TYR A N 1
ATOM 1634 C CA . TYR A 1 201 ? -3.684 -0.064 4.746 1.00 89.88 201 TYR A CA 1
ATOM 1635 C C . TYR A 1 201 ? -3.882 -1.322 3.883 1.00 89.88 201 TYR A C 1
ATOM 1637 O O . TYR A 1 201 ? -3.006 -2.179 3.821 1.00 89.88 201 TYR A O 1
ATOM 1645 N N . LEU A 1 202 ? -4.993 -1.404 3.141 1.00 93.25 202 LEU A N 1
ATOM 1646 C CA . LEU A 1 202 ? -5.237 -2.515 2.217 1.00 93.25 202 LEU A CA 1
ATOM 1647 C C . LEU A 1 202 ? -4.213 -2.555 1.079 1.00 93.25 202 LEU A 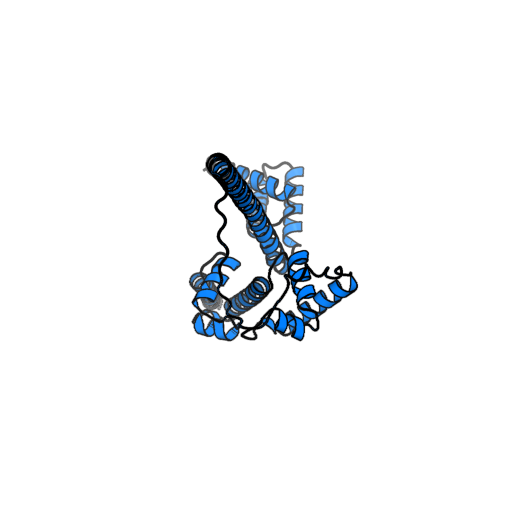C 1
ATOM 1649 O O . LEU A 1 202 ? -3.783 -3.637 0.692 1.00 93.25 202 LEU A O 1
ATOM 1653 N N . ALA A 1 203 ? -3.832 -1.399 0.529 1.00 91.06 203 ALA A N 1
ATOM 1654 C CA . ALA A 1 203 ? -2.822 -1.336 -0.521 1.00 91.06 203 ALA A CA 1
ATOM 1655 C C . ALA A 1 203 ? -1.462 -1.854 -0.032 1.00 91.06 203 ALA A C 1
ATOM 1657 O O . ALA A 1 203 ? -0.857 -2.669 -0.720 1.00 91.06 203 ALA A O 1
ATOM 1658 N N . GLU A 1 204 ? -1.013 -1.440 1.155 1.00 89.50 204 GLU A N 1
ATOM 1659 C CA . GLU A 1 204 ? 0.258 -1.886 1.737 1.00 89.50 204 GLU A CA 1
ATOM 1660 C C . GLU A 1 204 ? 0.278 -3.407 1.939 1.00 89.50 204 GLU A C 1
ATOM 1662 O O . GLU A 1 204 ? 1.193 -4.063 1.444 1.00 89.50 204 GLU A O 1
ATOM 1667 N N . LEU A 1 205 ? -0.774 -3.987 2.531 1.00 91.31 205 LEU A N 1
ATOM 1668 C CA . LEU A 1 205 ? -0.885 -5.443 2.698 1.00 91.31 205 LEU A CA 1
ATOM 1669 C C . LEU A 1 205 ? -0.855 -6.197 1.360 1.00 91.31 205 LEU A C 1
ATOM 1671 O O . LEU A 1 205 ? -0.147 -7.190 1.206 1.00 91.31 205 LEU A O 1
ATOM 1675 N N . ARG A 1 206 ? -1.615 -5.723 0.368 1.00 95.75 206 ARG A N 1
ATOM 1676 C CA . ARG A 1 206 ? -1.727 -6.376 -0.948 1.00 95.75 206 ARG A CA 1
ATOM 1677 C C . ARG A 1 206 ? -0.430 -6.328 -1.737 1.00 95.75 206 ARG A C 1
ATOM 1679 O O . ARG A 1 206 ? -0.063 -7.321 -2.360 1.00 95.75 206 ARG A O 1
ATOM 1686 N N . ILE A 1 207 ? 0.241 -5.178 -1.731 1.00 92.38 207 ILE A N 1
ATOM 1687 C CA . ILE A 1 207 ? 1.510 -5.008 -2.436 1.00 92.38 207 ILE A CA 1
ATOM 1688 C C . ILE A 1 207 ? 2.608 -5.817 -1.747 1.00 92.38 207 ILE A C 1
ATOM 1690 O O . ILE A 1 207 ? 3.333 -6.516 -2.448 1.00 92.38 207 ILE A O 1
ATOM 1694 N N . ALA A 1 208 ? 2.684 -5.800 -0.412 1.00 89.06 208 ALA A N 1
ATOM 1695 C CA . ALA A 1 208 ? 3.631 -6.630 0.335 1.00 89.06 208 ALA A CA 1
ATOM 1696 C C . ALA A 1 208 ? 3.425 -8.125 0.043 1.00 89.06 208 ALA A C 1
ATOM 1698 O O . ALA A 1 208 ? 4.379 -8.834 -0.264 1.00 89.06 208 ALA A O 1
ATOM 1699 N N . TYR A 1 209 ? 2.170 -8.586 0.032 1.00 92.38 209 TYR A N 1
ATOM 1700 C CA . TYR A 1 209 ? 1.833 -9.967 -0.309 1.00 92.38 209 TYR A CA 1
ATOM 1701 C C . TYR A 1 209 ? 2.293 -10.359 -1.721 1.00 92.38 209 TYR A C 1
ATOM 1703 O O . TYR A 1 209 ? 2.916 -11.399 -1.917 1.00 92.38 209 TYR A O 1
ATOM 1711 N N . ILE A 1 210 ? 2.010 -9.515 -2.717 1.00 93.75 210 ILE A N 1
ATOM 1712 C CA . ILE A 1 210 ? 2.403 -9.769 -4.109 1.00 93.75 210 ILE A CA 1
ATOM 1713 C C . ILE A 1 210 ? 3.920 -9.728 -4.282 1.00 93.75 210 ILE A C 1
ATOM 1715 O O . ILE A 1 210 ? 4.463 -10.553 -5.012 1.00 93.75 210 ILE A O 1
ATOM 1719 N N . ALA A 1 211 ? 4.605 -8.802 -3.615 1.00 90.19 211 ALA A N 1
ATOM 1720 C CA . ALA A 1 211 ? 6.058 -8.725 -3.637 1.00 90.19 211 ALA A CA 1
ATOM 1721 C C . ALA A 1 211 ? 6.703 -9.978 -3.031 1.00 90.19 211 ALA A C 1
ATOM 1723 O O . ALA A 1 211 ? 7.574 -10.562 -3.671 1.00 90.19 211 ALA A O 1
ATOM 1724 N N . GLY A 1 212 ? 6.205 -10.446 -1.880 1.00 87.81 212 GLY A N 1
ATOM 1725 C CA . GLY A 1 212 ? 6.625 -11.712 -1.274 1.00 87.81 212 GLY A CA 1
ATOM 1726 C C . GLY A 1 212 ? 6.456 -12.891 -2.233 1.00 87.81 212 GLY A C 1
ATOM 1727 O O . GLY A 1 212 ? 7.424 -13.582 -2.531 1.00 87.81 212 GLY A O 1
ATOM 1728 N N . MET A 1 213 ? 5.274 -13.041 -2.844 1.00 88.50 213 MET A N 1
ATOM 1729 C CA . MET A 1 213 ? 5.047 -14.109 -3.826 1.00 88.50 213 MET A CA 1
ATOM 1730 C C . MET A 1 213 ? 5.987 -14.027 -5.040 1.00 88.50 213 MET A C 1
ATOM 1732 O O . MET A 1 213 ? 6.415 -15.058 -5.544 1.00 88.50 213 MET A O 1
ATOM 1736 N N . MET A 1 214 ? 6.321 -12.827 -5.528 1.00 88.62 214 MET A N 1
ATOM 1737 C CA . MET A 1 214 ? 7.289 -12.669 -6.626 1.00 88.62 214 MET A CA 1
ATOM 1738 C C . MET A 1 214 ? 8.724 -13.000 -6.200 1.00 88.62 214 MET A C 1
ATOM 1740 O O . MET A 1 214 ? 9.510 -13.453 -7.030 1.00 88.62 214 MET A O 1
ATOM 1744 N N . ALA A 1 215 ? 9.073 -12.752 -4.938 1.00 86.56 215 ALA A N 1
ATOM 1745 C CA . ALA A 1 215 ? 10.384 -13.059 -4.379 1.00 86.56 215 ALA A CA 1
ATOM 1746 C C . ALA A 1 215 ? 10.572 -14.550 -4.053 1.00 86.56 215 ALA A C 1
ATOM 1748 O O . ALA A 1 215 ? 11.717 -14.993 -3.972 1.00 86.56 215 ALA A O 1
ATOM 1749 N N . GLU A 1 216 ? 9.475 -15.289 -3.870 1.00 86.00 216 GLU A N 1
ATOM 1750 C CA . GLU A 1 216 ? 9.448 -16.726 -3.566 1.00 86.00 216 GLU A CA 1
ATOM 1751 C C . GLU A 1 216 ? 9.241 -17.602 -4.810 1.00 86.00 216 GLU A C 1
ATOM 1753 O O . GLU A 1 216 ? 9.859 -18.658 -4.914 1.00 86.00 216 GLU A O 1
ATOM 1758 N N . ASP A 1 217 ? 8.407 -17.170 -5.762 1.00 86.56 217 ASP A N 1
ATOM 1759 C CA . ASP A 1 217 ? 8.054 -17.954 -6.948 1.00 86.56 217 ASP A CA 1
ATOM 1760 C C . ASP A 1 217 ? 8.319 -17.172 -8.257 1.00 86.56 217 ASP A C 1
ATOM 1762 O O . ASP A 1 217 ? 7.610 -16.199 -8.573 1.00 86.56 217 ASP A O 1
ATOM 1766 N N . PRO A 1 218 ? 9.284 -17.611 -9.096 1.00 88.19 218 PRO A N 1
ATOM 1767 C CA . PRO A 1 218 ? 9.563 -16.973 -10.381 1.00 88.19 218 PRO A CA 1
ATOM 1768 C C . PRO A 1 218 ? 8.363 -17.010 -11.336 1.00 88.19 218 PRO A C 1
ATOM 1770 O O . PRO A 1 218 ? 8.228 -16.126 -12.189 1.00 88.19 218 PRO A O 1
ATOM 1773 N N . ALA A 1 219 ? 7.456 -17.984 -11.209 1.00 92.81 219 ALA A N 1
ATOM 1774 C CA . ALA A 1 219 ? 6.242 -18.033 -12.014 1.00 92.81 219 ALA A CA 1
ATOM 1775 C C . ALA A 1 219 ? 5.315 -16.848 -11.711 1.00 92.81 219 ALA A C 1
ATOM 1777 O O . ALA A 1 219 ? 4.646 -16.354 -12.620 1.00 92.81 219 ALA A O 1
ATOM 1778 N N . VAL A 1 220 ? 5.297 -16.342 -10.472 1.00 91.88 220 VAL A N 1
ATOM 1779 C CA . VAL A 1 220 ? 4.542 -15.134 -10.104 1.00 91.88 220 VAL A CA 1
ATOM 1780 C C . VAL A 1 220 ? 5.231 -13.880 -10.641 1.00 91.88 220 VAL A C 1
ATOM 1782 O O . VAL A 1 220 ? 4.555 -13.007 -11.188 1.00 91.88 220 VAL A O 1
ATOM 1785 N N . ALA A 1 221 ? 6.565 -13.805 -10.585 1.00 91.31 221 ALA A N 1
ATOM 1786 C CA . ALA A 1 221 ? 7.334 -12.685 -11.146 1.00 91.31 221 ALA A CA 1
ATOM 1787 C C . ALA A 1 221 ? 7.190 -12.535 -12.676 1.00 91.31 221 ALA A C 1
ATOM 1789 O O . ALA A 1 221 ? 7.405 -11.449 -13.220 1.00 91.31 221 ALA A O 1
ATOM 1790 N N . ASN A 1 222 ? 6.804 -13.606 -13.375 1.00 93.75 222 ASN A N 1
ATOM 1791 C CA . ASN A 1 222 ? 6.512 -13.606 -14.812 1.00 93.75 222 ASN A CA 1
ATOM 1792 C C . ASN A 1 222 ? 5.076 -13.176 -15.164 1.00 93.75 222 ASN A C 1
ATOM 1794 O O . ASN A 1 222 ? 4.762 -13.003 -16.342 1.00 93.75 222 ASN A O 1
ATOM 1798 N N . ARG A 1 223 ? 4.188 -12.999 -14.178 1.00 96.38 223 ARG A N 1
ATOM 1799 C CA . ARG A 1 223 ? 2.788 -12.637 -14.436 1.00 96.38 223 ARG A CA 1
ATOM 1800 C C . ARG A 1 223 ? 2.642 -11.186 -14.881 1.00 96.38 223 ARG A C 1
ATOM 1802 O O . ARG A 1 223 ? 3.370 -10.288 -14.460 1.00 96.38 223 ARG A O 1
ATOM 1809 N N . SER A 1 224 ? 1.630 -10.953 -15.706 1.00 96.56 224 SER A N 1
ATOM 1810 C CA . SER A 1 224 ? 1.194 -9.606 -16.083 1.00 96.56 224 SER A CA 1
ATOM 1811 C C . SER A 1 224 ? 0.613 -8.848 -14.882 1.00 96.56 224 SER A C 1
ATOM 1813 O O . SER A 1 224 ? 0.146 -9.449 -13.911 1.00 96.56 224 SER A O 1
ATOM 1815 N N . ALA A 1 225 ? 0.590 -7.514 -14.946 1.00 94.06 225 ALA A N 1
ATOM 1816 C CA . ALA A 1 225 ? 0.000 -6.702 -13.879 1.00 94.06 225 ALA A CA 1
ATOM 1817 C C . ALA A 1 225 ? -1.497 -7.006 -13.695 1.00 94.06 225 ALA A C 1
ATOM 1819 O O . ALA A 1 225 ? -1.996 -6.960 -12.575 1.00 94.06 225 ALA A O 1
ATOM 1820 N N . GLU A 1 226 ? -2.192 -7.358 -14.776 1.00 96.44 226 GLU A N 1
ATOM 1821 C CA . GLU A 1 226 ? -3.586 -7.799 -14.812 1.00 96.44 226 GLU A CA 1
ATOM 1822 C C . GLU A 1 226 ? -3.785 -9.075 -13.982 1.00 96.44 226 GLU A C 1
ATOM 1824 O O . GLU A 1 226 ? -4.660 -9.135 -13.118 1.00 96.44 226 GLU A O 1
ATOM 1829 N N . GLN A 1 227 ? -2.922 -10.073 -14.177 1.00 96.75 227 GLN A N 1
ATOM 1830 C CA . GLN A 1 227 ? -2.948 -11.310 -13.396 1.00 96.75 227 GLN A CA 1
ATOM 1831 C C . GLN A 1 227 ? -2.596 -11.063 -11.928 1.00 96.75 227 GLN A C 1
ATOM 1833 O O . GLN A 1 227 ? -3.244 -11.613 -11.041 1.00 96.75 227 GLN A O 1
ATOM 1838 N N . LEU A 1 228 ? -1.604 -10.215 -11.648 1.00 95.94 228 LEU A N 1
ATOM 1839 C CA . LEU A 1 228 ? -1.249 -9.874 -10.271 1.00 95.94 228 LEU A CA 1
ATOM 1840 C C . LEU A 1 228 ? -2.385 -9.118 -9.559 1.00 95.94 228 LEU A C 1
ATOM 1842 O O . LEU A 1 228 ? -2.639 -9.364 -8.381 1.00 95.94 228 LEU A O 1
ATOM 1846 N N . CYS A 1 229 ? -3.109 -8.243 -10.264 1.00 94.94 229 CYS A N 1
ATOM 1847 C CA . CYS A 1 229 ? -4.300 -7.570 -9.738 1.00 94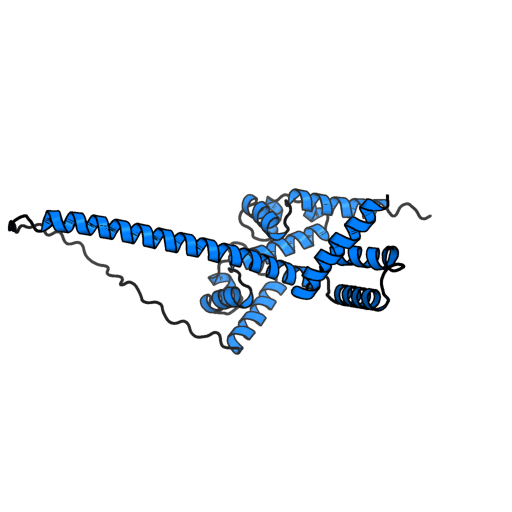.94 229 CYS A CA 1
ATOM 1848 C C . CYS A 1 229 ? -5.365 -8.573 -9.293 1.00 94.94 229 CYS A C 1
ATOM 1850 O O . CYS A 1 229 ? -5.908 -8.441 -8.196 1.00 94.94 229 CYS A O 1
ATOM 1852 N N . ALA A 1 230 ? -5.621 -9.595 -10.116 1.00 94.38 230 ALA A N 1
ATOM 1853 C CA . ALA A 1 230 ? -6.590 -10.641 -9.808 1.00 94.38 230 ALA A CA 1
ATOM 1854 C C . ALA A 1 230 ? -6.216 -11.434 -8.543 1.00 94.38 230 ALA A C 1
ATOM 1856 O O . ALA A 1 230 ? -7.100 -11.804 -7.777 1.00 94.38 230 ALA A O 1
ATOM 1857 N N . LEU A 1 231 ? -4.920 -11.638 -8.282 1.00 93.38 231 LEU A N 1
ATOM 1858 C CA . LEU A 1 231 ? -4.441 -12.351 -7.089 1.00 93.38 231 LEU A CA 1
ATOM 1859 C C . LEU A 1 231 ? -4.592 -11.551 -5.791 1.00 93.38 231 LEU A C 1
ATOM 1861 O O . LEU A 1 231 ? -4.751 -12.147 -4.731 1.00 93.38 231 LEU A O 1
ATOM 1865 N N . CYS A 1 232 ? -4.503 -10.220 -5.855 1.00 92.81 232 CYS A N 1
ATOM 1866 C CA . CYS A 1 232 ? -4.515 -9.362 -4.664 1.00 92.81 232 CYS A CA 1
ATOM 1867 C C . CYS A 1 232 ? -5.762 -8.486 -4.512 1.00 92.81 232 CYS A C 1
ATOM 1869 O O . CYS A 1 232 ? -5.860 -7.703 -3.566 1.00 92.81 232 CYS A O 1
ATOM 1871 N N . GLY A 1 233 ? -6.715 -8.585 -5.438 1.00 92.25 233 GLY A N 1
ATOM 1872 C CA . GLY A 1 233 ? -7.971 -7.841 -5.391 1.00 92.25 233 GLY A CA 1
ATOM 1873 C C . GLY A 1 233 ? -7.826 -6.341 -5.672 1.00 92.25 233 GLY A C 1
ATOM 1874 O O . GLY A 1 233 ? -8.688 -5.555 -5.256 1.00 92.25 233 GLY A O 1
ATOM 1875 N N . ILE A 1 234 ? -6.746 -5.912 -6.339 1.00 92.56 234 ILE A N 1
ATOM 1876 C CA . ILE A 1 234 ? -6.587 -4.532 -6.827 1.00 92.56 234 ILE A CA 1
ATOM 1877 C C . ILE A 1 234 ? -7.381 -4.373 -8.126 1.00 92.56 234 ILE A C 1
ATOM 1879 O O . ILE A 1 234 ? -7.254 -5.169 -9.045 1.00 92.56 234 ILE A O 1
ATOM 1883 N N . ALA A 1 235 ? -8.207 -3.329 -8.206 1.00 90.38 235 ALA A N 1
ATOM 1884 C CA . ALA A 1 235 ? -9.193 -3.190 -9.279 1.00 90.38 235 ALA A CA 1
ATOM 1885 C C . ALA A 1 235 ? -8.597 -2.912 -10.670 1.00 90.38 235 ALA A C 1
ATOM 1887 O O . ALA A 1 235 ? -9.227 -3.222 -11.673 1.00 90.38 235 ALA A O 1
ATOM 1888 N N . SER A 1 236 ? -7.415 -2.292 -10.745 1.00 94.06 236 SER A N 1
ATOM 1889 C CA . SER A 1 236 ? -6.839 -1.841 -12.015 1.00 94.06 236 SER A CA 1
ATOM 1890 C C . SER A 1 236 ? -5.323 -2.079 -12.075 1.00 94.06 236 SER A C 1
ATOM 1892 O O . SER A 1 236 ? -4.622 -1.646 -11.154 1.00 94.06 236 SER A O 1
ATOM 1894 N N . PRO A 1 237 ? -4.787 -2.555 -13.216 1.00 95.69 237 PRO A N 1
ATOM 1895 C CA . PRO A 1 237 ? -3.347 -2.662 -13.468 1.00 95.69 237 PRO A CA 1
ATOM 1896 C C . PRO A 1 237 ? -2.581 -1.337 -13.377 1.00 95.69 237 PRO A C 1
ATOM 1898 O O . PRO A 1 237 ? -1.417 -1.320 -12.980 1.00 95.69 237 PRO A O 1
ATOM 1901 N N . SER A 1 238 ? -3.201 -0.213 -13.753 1.00 94.88 238 SER A N 1
ATOM 1902 C CA . SER A 1 238 ? -2.581 1.116 -13.618 1.00 94.88 238 SER A CA 1
ATOM 1903 C C . SER A 1 238 ? -2.376 1.475 -12.141 1.00 94.88 238 SER A C 1
ATOM 1905 O O . SER A 1 238 ? -1.248 1.695 -11.700 1.00 94.88 238 SER A O 1
ATOM 1907 N N . ASN A 1 239 ? -3.451 1.395 -11.346 1.00 93.56 239 ASN A N 1
ATOM 1908 C CA . ASN A 1 239 ? -3.402 1.550 -9.892 1.00 93.56 239 ASN A CA 1
ATOM 1909 C C . ASN A 1 239 ? -2.389 0.603 -9.220 1.00 93.56 239 ASN A C 1
ATOM 1911 O O . ASN A 1 239 ? -1.634 1.038 -8.365 1.00 93.56 239 ASN A O 1
ATOM 1915 N N . MET A 1 240 ? -2.311 -0.663 -9.636 1.00 94.06 240 MET A N 1
ATOM 1916 C CA . MET A 1 240 ? -1.303 -1.615 -9.149 1.00 94.06 240 MET A CA 1
ATOM 1917 C C . MET A 1 240 ? 0.127 -1.115 -9.363 1.00 94.06 240 MET A C 1
ATOM 1919 O O . MET A 1 240 ? 0.897 -1.053 -8.411 1.00 94.06 240 MET A O 1
ATOM 1923 N N . ARG A 1 241 ? 0.485 -0.725 -10.596 1.00 94.88 241 ARG A N 1
ATOM 1924 C CA . ARG A 1 241 ? 1.830 -0.210 -10.913 1.00 94.88 241 ARG A CA 1
ATOM 1925 C C . ARG A 1 241 ? 2.150 1.047 -10.100 1.00 94.88 241 ARG A C 1
ATOM 1927 O O . ARG A 1 241 ? 3.251 1.162 -9.568 1.00 94.88 241 ARG A O 1
ATOM 1934 N N . HIS A 1 242 ? 1.178 1.950 -9.979 1.00 91.25 242 HIS A N 1
ATOM 1935 C CA . HIS A 1 242 ? 1.306 3.168 -9.187 1.00 91.25 242 HIS A CA 1
ATOM 1936 C C . HIS A 1 242 ? 1.510 2.865 -7.695 1.00 91.25 242 HIS A C 1
ATOM 1938 O O . HIS A 1 242 ? 2.481 3.327 -7.107 1.00 91.25 242 HIS A O 1
ATOM 1944 N N . LEU A 1 243 ? 0.650 2.043 -7.086 1.00 88.94 243 LEU A N 1
ATOM 1945 C CA . LEU A 1 243 ? 0.764 1.649 -5.678 1.00 88.94 243 LEU A CA 1
ATOM 1946 C C . LEU A 1 243 ? 2.075 0.914 -5.399 1.00 88.94 243 LEU A C 1
ATOM 1948 O O . LEU A 1 243 ? 2.714 1.195 -4.391 1.00 88.94 243 LEU A O 1
ATOM 1952 N N . PHE A 1 244 ? 2.504 0.029 -6.302 1.00 90.25 244 PHE A N 1
ATOM 1953 C CA . PHE A 1 244 ? 3.777 -0.673 -6.171 1.00 90.25 244 PHE A CA 1
ATOM 1954 C C . PHE A 1 244 ? 4.946 0.315 -6.116 1.00 90.25 244 PHE A C 1
ATOM 1956 O O . PHE A 1 244 ? 5.750 0.258 -5.191 1.00 90.25 244 PHE A O 1
ATOM 1963 N N . TYR A 1 245 ? 4.990 1.283 -7.037 1.00 87.62 245 TYR A N 1
ATOM 1964 C CA . TYR A 1 245 ? 6.003 2.340 -7.025 1.00 87.62 245 TYR A CA 1
ATOM 1965 C C . TYR A 1 245 ? 5.951 3.186 -5.745 1.00 87.62 245 TYR A C 1
ATOM 1967 O O . TYR A 1 245 ? 6.979 3.427 -5.117 1.00 87.62 245 TYR A O 1
ATOM 1975 N N . ILE A 1 246 ? 4.757 3.594 -5.312 1.00 81.31 246 ILE A N 1
ATOM 1976 C CA . ILE A 1 246 ? 4.581 4.403 -4.099 1.00 81.31 246 ILE A CA 1
ATOM 1977 C C . ILE A 1 246 ? 4.943 3.635 -2.822 1.00 81.31 246 ILE A C 1
ATOM 1979 O O . ILE A 1 246 ? 5.338 4.270 -1.851 1.00 81.31 246 ILE A O 1
ATOM 1983 N N . ILE A 1 247 ? 4.834 2.307 -2.784 1.00 80.06 247 ILE A N 1
ATOM 1984 C CA . ILE A 1 247 ? 5.131 1.510 -1.583 1.00 80.06 247 ILE A CA 1
ATOM 1985 C C . ILE A 1 247 ? 6.589 1.036 -1.583 1.00 80.06 247 ILE A C 1
ATOM 1987 O O . ILE A 1 247 ? 7.306 1.292 -0.620 1.00 80.06 247 ILE A O 1
ATOM 1991 N N . TYR A 1 248 ? 7.057 0.429 -2.676 1.00 80.44 248 TYR A N 1
ATOM 1992 C CA . TYR A 1 248 ? 8.410 -0.132 -2.792 1.00 80.44 248 TYR A CA 1
ATOM 1993 C C . TYR A 1 248 ? 9.465 0.870 -3.280 1.00 80.44 248 TYR A C 1
ATOM 1995 O O . TYR A 1 248 ? 10.657 0.593 -3.207 1.00 80.44 248 TYR A O 1
ATOM 2003 N N . GLY A 1 249 ? 9.063 2.038 -3.789 1.00 82.25 249 GLY A N 1
ATOM 2004 C CA . GLY A 1 249 ? 9.993 3.046 -4.315 1.00 82.25 249 GLY A CA 1
ATOM 2005 C C . GLY A 1 249 ? 10.608 2.691 -5.670 1.00 82.25 249 GLY A C 1
ATOM 2006 O O . GLY A 1 249 ? 11.504 3.393 -6.131 1.00 82.25 249 GLY A O 1
ATOM 2007 N N . MET A 1 250 ? 10.137 1.625 -6.320 1.00 85.69 250 MET A N 1
ATOM 2008 C CA . MET A 1 250 ? 10.617 1.199 -7.630 1.00 85.69 250 MET A CA 1
ATOM 2009 C C . MET A 1 250 ? 9.481 0.674 -8.517 1.00 85.69 250 MET A C 1
ATOM 2011 O O . MET A 1 250 ? 8.476 0.173 -8.004 1.00 85.69 250 MET A O 1
ATOM 2015 N N . PRO A 1 251 ? 9.604 0.772 -9.852 1.00 91.31 251 PRO A N 1
ATOM 2016 C CA . PRO A 1 251 ? 8.596 0.254 -10.768 1.00 91.31 251 PRO A CA 1
ATOM 2017 C C . PRO A 1 251 ? 8.399 -1.261 -10.624 1.00 91.31 251 PRO A C 1
ATOM 2019 O O . PRO A 1 251 ? 9.371 -2.014 -10.548 1.00 91.31 251 PRO A O 1
ATOM 2022 N N . LEU A 1 252 ? 7.142 -1.717 -10.694 1.00 92.31 252 LEU A N 1
ATOM 2023 C CA . LEU A 1 252 ? 6.783 -3.143 -10.653 1.00 92.31 252 LEU A CA 1
ATOM 2024 C C . LEU A 1 252 ? 7.591 -3.981 -11.660 1.00 92.31 252 LEU A C 1
ATOM 2026 O O . LEU A 1 252 ? 8.111 -5.032 -11.308 1.00 92.31 252 LEU A O 1
ATOM 2030 N N . SER A 1 253 ? 7.749 -3.501 -12.896 1.00 94.75 253 SER A N 1
ATOM 2031 C CA . SER A 1 253 ? 8.504 -4.208 -13.942 1.00 94.75 253 SER A CA 1
ATOM 2032 C C . SER A 1 253 ? 9.979 -4.406 -13.587 1.00 94.75 253 SER A C 1
ATOM 2034 O O . SER A 1 253 ? 10.565 -5.440 -13.912 1.00 94.75 253 SER A O 1
ATOM 2036 N N . GLN A 1 254 ? 10.578 -3.423 -12.911 1.00 94.12 254 GLN A N 1
ATOM 2037 C CA . GLN A 1 254 ? 11.960 -3.494 -12.454 1.00 94.12 254 GLN A CA 1
ATOM 2038 C C . GLN A 1 254 ? 12.093 -4.496 -11.306 1.00 94.12 254 GLN A C 1
ATOM 2040 O O . GLN A 1 254 ? 13.014 -5.307 -11.322 1.00 94.12 254 GLN A O 1
ATOM 2045 N N . TYR A 1 255 ? 11.154 -4.495 -10.358 1.00 92.69 255 TYR A N 1
ATOM 2046 C CA . TYR A 1 255 ? 11.149 -5.468 -9.265 1.00 92.69 255 TYR A CA 1
ATOM 2047 C C . TYR A 1 255 ? 10.973 -6.900 -9.789 1.00 92.69 255 TYR A C 1
ATOM 2049 O O . TYR A 1 255 ? 11.755 -7.785 -9.464 1.00 92.69 255 TYR A O 1
ATOM 2057 N N . GLN A 1 256 ? 10.030 -7.112 -10.713 1.00 92.75 256 GLN A N 1
ATOM 2058 C CA . GLN A 1 256 ? 9.847 -8.400 -11.386 1.00 92.75 256 GLN A CA 1
ATOM 2059 C C . GLN A 1 256 ? 11.126 -8.883 -12.083 1.00 92.75 256 GLN A C 1
ATOM 2061 O O . GLN A 1 256 ? 11.425 -10.074 -12.071 1.00 92.75 256 GLN A O 1
ATOM 2066 N N . LYS A 1 257 ? 11.895 -7.970 -12.691 1.00 93.31 257 LYS A N 1
ATOM 2067 C CA . LYS A 1 257 ? 13.190 -8.300 -13.296 1.00 93.31 257 LYS A CA 1
ATOM 2068 C C . LYS A 1 257 ? 14.200 -8.771 -12.248 1.00 93.31 257 LYS A C 1
ATOM 2070 O O . LYS A 1 257 ? 14.792 -9.825 -12.454 1.00 93.31 257 LYS A O 1
ATOM 2075 N N . GLN A 1 258 ? 14.335 -8.054 -11.134 1.00 91.19 258 GLN A N 1
ATOM 2076 C CA . GLN A 1 258 ? 15.240 -8.435 -10.043 1.00 91.19 258 GLN A CA 1
ATOM 2077 C C . GLN A 1 258 ? 14.896 -9.810 -9.460 1.00 91.19 258 GLN A C 1
ATOM 2079 O O . GLN A 1 258 ? 15.791 -10.628 -9.260 1.00 91.19 258 GLN A O 1
ATOM 2084 N N . CYS A 1 259 ? 13.607 -10.100 -9.255 1.00 89.00 259 CYS A N 1
ATOM 2085 C CA . CYS A 1 259 ? 13.166 -11.419 -8.802 1.00 89.00 259 CYS A CA 1
ATOM 2086 C C . CYS A 1 259 ? 13.609 -12.522 -9.772 1.00 89.00 259 CYS A C 1
ATOM 2088 O O . CYS A 1 259 ? 14.195 -13.510 -9.347 1.00 89.00 259 CYS A O 1
ATOM 2090 N N . ARG A 1 260 ? 13.404 -12.344 -11.085 1.00 88.75 260 ARG A N 1
ATOM 2091 C CA . ARG A 1 260 ? 13.814 -13.338 -12.096 1.00 88.75 260 ARG A CA 1
ATOM 2092 C C . ARG A 1 260 ? 15.326 -13.549 -12.149 1.00 88.75 260 ARG A C 1
ATOM 2094 O O . ARG A 1 260 ? 15.772 -14.682 -12.284 1.00 88.75 260 ARG A O 1
ATOM 2101 N N . GLU A 1 261 ? 16.100 -12.472 -12.052 1.00 88.81 261 GLU A N 1
ATOM 2102 C CA . GLU A 1 261 ? 17.567 -12.535 -12.071 1.00 88.81 261 GLU A CA 1
ATOM 2103 C C . GLU A 1 261 ? 18.119 -13.286 -10.857 1.00 88.81 261 GLU A C 1
ATOM 2105 O O . GLU A 1 261 ? 19.035 -14.092 -11.011 1.00 88.81 261 GLU A O 1
ATOM 2110 N N . LYS A 1 262 ? 17.516 -13.093 -9.676 1.00 85.06 262 LYS A N 1
ATOM 2111 C CA . LYS A 1 262 ? 17.867 -13.837 -8.461 1.00 85.06 262 LYS A CA 1
ATOM 2112 C C . LYS A 1 262 ? 17.764 -15.354 -8.677 1.00 85.06 262 LYS A C 1
ATOM 2114 O O . LYS A 1 262 ? 18.737 -16.066 -8.450 1.00 85.06 262 LYS A O 1
ATOM 2119 N N . PHE A 1 263 ? 16.637 -15.836 -9.205 1.00 79.50 263 PHE A N 1
ATOM 2120 C CA . PHE A 1 263 ? 16.437 -17.269 -9.467 1.00 79.50 263 PHE A CA 1
ATOM 2121 C C . PHE A 1 263 ? 17.330 -17.818 -10.589 1.00 79.50 263 PHE A C 1
ATOM 2123 O O . PHE A 1 263 ? 17.757 -18.970 -10.533 1.00 79.50 263 PHE A O 1
ATOM 2130 N N . ALA A 1 264 ? 17.643 -17.008 -11.606 1.00 80.44 264 ALA A N 1
ATOM 2131 C CA . ALA A 1 264 ? 18.574 -17.407 -12.662 1.00 80.44 264 ALA A CA 1
ATOM 2132 C C . ALA A 1 264 ? 20.007 -17.596 -12.126 1.00 80.44 264 ALA A C 1
ATOM 2134 O O . ALA A 1 264 ? 20.696 -18.531 -12.531 1.00 80.44 264 ALA A O 1
ATOM 2135 N N . GLY A 1 265 ? 20.439 -16.741 -11.192 1.00 70.56 265 GLY A N 1
ATOM 2136 C CA . GLY A 1 265 ? 21.734 -16.866 -10.518 1.00 70.56 265 GLY A CA 1
ATOM 2137 C C . GLY A 1 265 ? 21.830 -18.089 -9.599 1.00 70.56 265 GLY A C 1
ATOM 2138 O O . GLY A 1 265 ? 22.878 -18.727 -9.547 1.00 70.56 265 GLY A O 1
ATOM 2139 N N . GLU A 1 266 ? 20.736 -18.455 -8.925 1.00 68.81 266 GLU A N 1
ATOM 2140 C CA . GLU A 1 266 ? 20.672 -19.643 -8.059 1.00 68.81 266 GLU A CA 1
ATOM 2141 C C . GLU A 1 266 ? 20.780 -20.959 -8.854 1.00 68.81 266 GLU A C 1
ATOM 2143 O O . GLU A 1 266 ? 21.453 -21.887 -8.407 1.00 68.81 266 GLU A O 1
ATOM 2148 N N . MET A 1 267 ? 20.202 -21.039 -10.061 1.00 61.16 267 MET A N 1
ATOM 2149 C CA . MET A 1 267 ? 20.337 -22.231 -10.917 1.00 61.16 267 MET A CA 1
ATOM 2150 C C . MET A 1 267 ? 21.712 -22.351 -11.591 1.00 61.16 267 MET A C 1
ATOM 2152 O O . MET A 1 267 ? 22.190 -23.463 -11.796 1.00 61.16 267 MET A O 1
ATOM 2156 N N . GLY A 1 268 ? 22.373 -21.232 -11.911 1.00 57.50 268 GLY A N 1
ATOM 2157 C CA . GLY A 1 268 ? 23.698 -21.231 -12.548 1.00 57.50 268 GLY A CA 1
ATOM 2158 C C . GLY A 1 268 ? 24.877 -21.517 -11.605 1.00 57.50 268 GLY A C 1
ATOM 2159 O O . GLY A 1 268 ? 25.995 -21.709 -12.072 1.00 57.50 268 GLY A O 1
ATOM 2160 N N . GLY A 1 269 ? 24.652 -21.538 -10.286 1.00 51.03 269 GLY A N 1
ATOM 2161 C CA . GLY A 1 269 ? 25.693 -21.754 -9.273 1.00 51.03 269 GLY A CA 1
ATOM 2162 C C . GLY A 1 269 ? 25.930 -23.212 -8.863 1.00 51.03 269 GLY A C 1
ATOM 2163 O O . GLY A 1 269 ? 26.851 -23.466 -8.091 1.00 51.03 269 GLY A O 1
ATOM 2164 N N . ASN A 1 270 ? 25.129 -24.167 -9.351 1.00 50.84 270 ASN A N 1
ATOM 2165 C CA . ASN A 1 270 ? 25.146 -25.559 -8.875 1.00 50.84 270 ASN A CA 1
ATOM 2166 C C . ASN A 1 270 ? 25.804 -26.569 -9.844 1.00 50.84 270 ASN A C 1
ATOM 2168 O O . ASN A 1 270 ? 25.743 -27.771 -9.607 1.00 50.84 270 ASN A O 1
ATOM 2172 N N . GLU A 1 271 ? 26.455 -26.113 -10.920 1.00 47.16 271 GLU A N 1
ATOM 2173 C CA . GLU A 1 271 ? 27.167 -26.986 -11.882 1.00 47.16 271 GLU A CA 1
ATOM 2174 C C . GLU A 1 271 ? 28.695 -27.061 -11.645 1.00 47.16 271 GLU A C 1
ATOM 2176 O O . GLU A 1 271 ? 29.440 -27.537 -12.496 1.00 47.16 271 GLU A O 1
ATOM 2181 N N . GLY A 1 272 ? 29.191 -26.597 -10.490 1.00 49.03 272 GLY A N 1
ATOM 2182 C CA . GLY A 1 272 ? 30.626 -26.381 -10.245 1.00 49.03 272 GLY A CA 1
ATOM 2183 C C . GLY A 1 272 ? 31.311 -27.256 -9.193 1.00 49.03 272 GLY A C 1
ATOM 2184 O O . GLY A 1 272 ? 32.433 -26.934 -8.809 1.00 49.03 272 GLY A O 1
ATOM 2185 N N . THR A 1 273 ? 30.683 -28.323 -8.693 1.00 46.16 273 THR A N 1
ATOM 2186 C CA . THR A 1 273 ? 31.343 -29.273 -7.778 1.00 46.16 273 THR A CA 1
ATOM 2187 C C . THR A 1 273 ? 30.955 -30.708 -8.115 1.00 46.16 273 THR A C 1
ATOM 2189 O O . THR A 1 273 ? 30.003 -31.268 -7.569 1.00 46.16 273 THR A O 1
ATOM 2192 N N . SER A 1 274 ? 31.702 -31.308 -9.033 1.00 39.94 274 SER A N 1
ATOM 2193 C CA . SER A 1 274 ? 31.902 -32.754 -9.144 1.00 39.94 274 SER A CA 1
ATOM 2194 C C . SER A 1 274 ? 33.327 -32.999 -9.609 1.00 39.94 274 SER A C 1
ATOM 2196 O O . SER A 1 274 ? 33.783 -32.235 -10.489 1.00 39.94 274 SER A O 1
#

pLDDT: mean 72.52, std 18.76, range [26.95, 96.75]

Sequence (274 aa):
MQNRKDEGVSYFKKMDSVFQRHHFIFPELQHGYHYLIREAGQRLNFRDLTSYMDALRAAETVNHEDWHHLYARFRLASITDDHQNTADRYRTVLFGVIFISLILAGYLLDDYLEKPPVVLLAGGSLSTEDLETEPKAPKRTPALTPEIRQTIRNNLRKFEEDKAFLAPNLSLKKVAQGAGVNANYLSRYLNSEKGMSISRYLAELRIAYIAGMMAEDPAVANRSAEQLCALCGIASPSNMRHLFYIIYGMPLSQYQKQCREKFAGEMGGNEGTS

Foldseek 3Di:
DVVVVVVLVVVLVVVVVVCVVPVDADPVVLVSLVCCCVPVVVVDDPVVNVVSVVSSVVNVPCDPVCPLLVVLVVVLVVVVVVVVVVVVVVVVVVVVVVVVVVVVVVVVVVVVVPDDDDDDDDDDDDDDDDDDDDPDDDDDDDDCDPVNLVLLVVLVVVCLVVLVLQAAPDDLCNSCVSSVHDSVSNQCSCCVVVVDGPVLVSLLSLLVVLLVCLLVDLVSLPDDLVVSCNRRRPPDSVVNQVSNCVSVVDGSNVSSVVSNVVVVVVVVPPPPDD

InterPro domains:
  IPR018060 AraC-like, DNA binding HTH domain [PF12833] (176-258)
  IPR018060 AraC-like, DNA binding HTH domain [PS01124] (146-258)
  IPR018060 AraC-like, DNA binding HTH domain [SM00342] (169-256)

Organism: NCBI:txid2547600

Secondary structure (DSSP, 8-state):
--HHHHHHHHHHHHHHHHHHHHT---HHHHHHHHHIIIIITTTS-HHHHHHHHHHHHHHHHS-GGGHHHHHHHHHHHHHHHHHHHHHHHHHHHHHHHHHHHHHHHHHHHHHHTTSPPPP---------------------PPP--HHHHHHHHHHHHHHHHTTGGGSTT--HHHHHHHTTS-HHHHHHHHHHHSS--HHHHHHHHHHHHHHHHHHH-HHHHTS-HHHHHHHHT-S-HHHHHHHHHHHHSS-HHHHHHHHHHHHHHHHHTSSS--